Protein AF-0000000079796221 (afdb_homodimer)

Foldseek 3Di:
DPPPPPPPAAEWDWDKADPFQFKIKIKTQAAAWAADPDDDQADTPFWDKDKDDDFAWIKIWIWGDNDPRDIHIYIYIQPGHPATFDPVPKDWGDHHRIIMIMTTGPDGDDCVVVQPPHRRVPPDPPPPD/DPPPPPPPAAEWDWDKADPFQFKIKIKTQAAAWAADPDDDQADTPFWDKDKDDDFAWIKIWIWGDNDPRDIHIYIYIQDGHPATFDPVPKDWGDHHRIIMIMTTGPDGGDCVVVQPPHRRVPPDPPPPD

pLDDT: mean 86.82, std 18.88, range [26.08, 98.69]

InterPro domains:
  IPR007052 CS domain [PS51203] (6-115)
  IPR008978 HSP20-like chaperone [G3DSA:2.60.40.790] (15-125)
  IPR008978 HSP20-like chaperone [SSF49764] (49-115)

Sequence (258 aa):
MAELSADPARTATAVTNEIDDNMVSVKLVVEGIRPVLFGDKTKAKNGIVDLKLGPSGFSMSAKVESGEGKFTNFKYEVKKLPSEIDIQQSSWKVKKDMISLKLRKKVPGSWVPLLSGGLDQASDSDEDSMAELSADPARTATAVTNEIDDNMVSVKLVVEGIRPVLFGDKTKAKNGIVDLKLGPSGFSMSAKVESGEGKFTNFKYEVKKLPSEIDIQQSSWKVKKDMISLKLRKKVPGSWVPLLSGGLDQASDSDEDS

Secondary structure (DSSP, 8-state):
--------PEEPEEEEEE-SSSEEEEEEE-TT--B-SSS-TT-BTTEEEEEEE-SS-EEEEEEEEEETTEEEEEEEEES--SS-B-GGG-EEEEETTEEEEEEEBSS----GGG-TT-TTGGGG-----/--------PEEPEEEEEE-SSSEEEEEEE-TT--B-SSS-TT-BTTEEEEEEE-SS-EEEEEEEEEETTEEEEEEEEES--SS-B-GGG-EEEEETTEEEEEEEBSS----GGG-TT-TTGGGG-----

Structure (mmCIF, N/CA/C/O backbone):
data_AF-0000000079796221-model_v1
#
loop_
_entity.id
_entity.type
_entity.pdbx_description
1 polymer 'CS 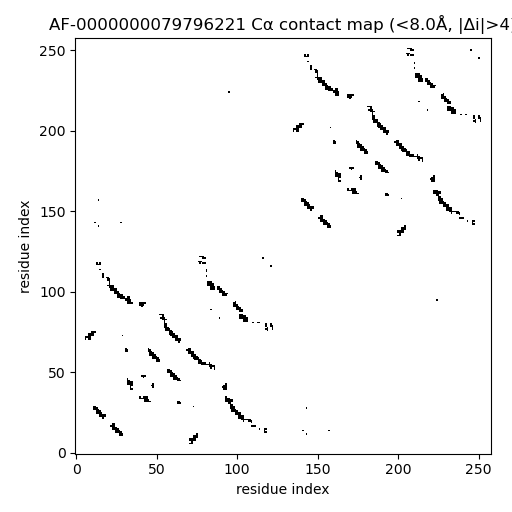domain-containing protein'
#
loop_
_atom_site.group_PDB
_atom_site.id
_atom_site.type_symbol
_atom_site.label_atom_id
_atom_site.label_alt_id
_atom_site.label_comp_id
_atom_site.label_asym_id
_atom_site.label_entity_id
_atom_site.label_seq_id
_atom_site.pdbx_PDB_ins_code
_atom_site.Cartn_x
_atom_site.Cartn_y
_atom_site.Cartn_z
_atom_site.occupancy
_atom_site.B_iso_or_equiv
_atom_site.auth_seq_id
_atom_site.auth_comp_id
_atom_site.auth_asym_id
_atom_site.auth_atom_id
_atom_site.pdbx_PDB_model_num
ATOM 1 N N . MET A 1 1 ? 36.094 1.825 -10.82 1 26.08 1 MET A N 1
ATOM 2 C CA . MET A 1 1 ? 35.094 2.291 -9.875 1 26.08 1 MET A CA 1
ATOM 3 C C . MET A 1 1 ? 33.688 2.066 -10.43 1 26.08 1 MET A C 1
ATOM 5 O O . MET A 1 1 ? 33.312 2.6 -11.484 1 26.08 1 MET A O 1
ATOM 9 N N . ALA A 1 2 ? 33.156 0.843 -10.469 1 35.84 2 ALA A N 1
ATOM 10 C CA . ALA A 1 2 ? 32 0.487 -11.289 1 35.84 2 ALA A CA 1
ATOM 11 C C . ALA A 1 2 ? 30.891 1.506 -11.133 1 35.84 2 ALA A C 1
ATOM 13 O O . ALA A 1 2 ? 30.641 2 -10.023 1 35.84 2 ALA A O 1
ATOM 14 N N . GLU A 1 3 ? 30.641 2.414 -11.938 1 34.75 3 GLU A N 1
ATOM 15 C CA . GLU A 1 3 ? 29.578 3.408 -12.039 1 34.75 3 GLU A CA 1
ATOM 16 C C . GLU A 1 3 ? 28.219 2.807 -11.68 1 34.75 3 GLU A C 1
ATOM 18 O O . GLU A 1 3 ? 27.766 1.855 -12.32 1 34.75 3 GLU A O 1
ATOM 23 N N . LEU A 1 4 ? 27.953 2.375 -10.367 1 43.09 4 LEU A N 1
ATOM 24 C CA . LEU A 1 4 ? 26.688 1.828 -9.891 1 43.09 4 LEU A CA 1
ATOM 25 C C . LEU A 1 4 ? 25.516 2.381 -10.695 1 43.09 4 LEU A C 1
ATOM 27 O O . LEU A 1 4 ? 25.25 3.586 -10.672 1 43.09 4 LEU A O 1
ATOM 31 N N . SER A 1 5 ? 25.281 1.962 -11.883 1 44.09 5 SER A N 1
ATOM 32 C CA . SER A 1 5 ? 24.25 2.281 -12.852 1 44.09 5 SER A CA 1
ATOM 33 C C . SER A 1 5 ? 22.969 2.768 -12.164 1 44.09 5 SER A C 1
ATOM 35 O O . SER A 1 5 ? 22.5 2.139 -11.211 1 44.09 5 SER A O 1
ATOM 37 N N . ALA A 1 6 ? 22.812 3.992 -11.867 1 49.59 6 ALA A N 1
ATOM 38 C CA . ALA A 1 6 ? 21.672 4.73 -11.305 1 49.59 6 ALA A CA 1
ATOM 39 C C . ALA A 1 6 ? 20.359 4.219 -11.867 1 49.59 6 ALA A C 1
ATOM 41 O O . ALA A 1 6 ? 20.062 4.406 -13.055 1 49.59 6 ALA A O 1
ATOM 42 N N . ASP A 1 7 ? 19.969 2.926 -11.773 1 58.78 7 ASP A N 1
ATOM 43 C CA . ASP A 1 7 ? 18.656 2.49 -12.25 1 58.78 7 ASP A CA 1
ATOM 44 C C . ASP A 1 7 ? 17.609 3.564 -12.016 1 58.78 7 ASP A C 1
ATOM 46 O O . ASP A 1 7 ? 17.578 4.195 -10.953 1 58.78 7 ASP A O 1
ATOM 50 N N . PRO A 1 8 ? 17.156 4.145 -13.133 1 69.75 8 PRO A N 1
ATOM 51 C CA . PRO A 1 8 ? 16.141 5.191 -13 1 69.75 8 PRO A CA 1
ATOM 52 C C . PRO A 1 8 ? 15.141 4.895 -11.883 1 69.75 8 PRO A C 1
ATOM 54 O O . PRO A 1 8 ? 14.758 3.742 -11.688 1 69.75 8 PRO A O 1
ATOM 57 N N . ALA A 1 9 ? 14.914 5.848 -11.008 1 80.62 9 ALA A N 1
ATOM 58 C CA . ALA A 1 9 ? 14.016 5.734 -9.867 1 80.62 9 ALA A CA 1
ATOM 59 C C . ALA A 1 9 ? 12.609 5.34 -10.32 1 80.62 9 ALA A C 1
ATOM 61 O O . ALA A 1 9 ? 12.125 5.812 -11.352 1 80.62 9 ALA A O 1
ATOM 62 N N . ARG A 1 10 ? 12.023 4.328 -9.734 1 88.12 10 ARG A N 1
ATOM 63 C CA . ARG A 1 10 ? 10.625 3.945 -9.914 1 88.12 10 ARG A CA 1
ATOM 64 C C . ARG A 1 10 ? 9.695 4.938 -9.227 1 88.12 10 ARG A C 1
ATOM 66 O O . ARG A 1 10 ? 9.938 5.336 -8.078 1 88.12 10 ARG A O 1
ATOM 73 N N . THR A 1 11 ? 8.727 5.383 -10 1 92 11 THR A N 1
ATOM 74 C CA . THR A 1 11 ? 7.734 6.25 -9.367 1 92 11 THR A CA 1
ATOM 75 C C . THR A 1 11 ? 6.801 5.445 -8.469 1 92 11 THR A C 1
ATOM 77 O O . THR A 1 11 ? 6.164 4.488 -8.922 1 92 11 THR A O 1
ATOM 80 N N . ALA A 1 12 ? 6.711 5.77 -7.238 1 93.56 12 ALA A N 1
ATOM 81 C CA . ALA A 1 12 ? 5.836 5.07 -6.301 1 93.56 12 ALA A CA 1
ATOM 82 C C . ALA A 1 12 ? 4.367 5.316 -6.633 1 93.56 12 ALA A C 1
ATOM 84 O O . ALA A 1 12 ? 4.016 6.375 -7.164 1 93.56 12 ALA A O 1
ATOM 85 N N . THR A 1 13 ? 3.566 4.367 -6.367 1 91.94 13 THR A N 1
ATOM 86 C CA . THR A 1 13 ? 2.121 4.543 -6.469 1 91.94 13 THR A CA 1
ATOM 87 C C . THR A 1 13 ? 1.562 5.156 -5.188 1 91.94 13 THR A C 1
ATOM 89 O O . THR A 1 13 ? 1.951 4.766 -4.086 1 91.94 13 THR A O 1
ATOM 92 N N . ALA A 1 14 ? 0.698 6.141 -5.41 1 93.75 14 ALA A N 1
ATOM 93 C CA . ALA A 1 14 ? 0.107 6.828 -4.266 1 93.75 14 ALA A CA 1
ATOM 94 C C . ALA A 1 14 ? -1.393 6.562 -4.18 1 93.75 14 ALA A C 1
ATOM 96 O O . ALA A 1 14 ? -2.082 6.527 -5.203 1 93.75 14 ALA A O 1
ATOM 97 N N . VAL A 1 15 ? -1.859 6.359 -2.988 1 91.94 15 VAL A N 1
ATOM 98 C CA . VAL A 1 15 ? -3.289 6.266 -2.707 1 91.94 15 VAL A CA 1
ATOM 99 C C . VAL A 1 15 ? -3.676 7.305 -1.656 1 91.94 15 VAL A C 1
ATOM 101 O O . VAL A 1 15 ? -3.1 7.34 -0.567 1 91.94 15 VAL A O 1
ATOM 104 N N . THR A 1 16 ? -4.629 8.133 -2 1 92.62 16 THR A N 1
ATOM 105 C CA . THR A 1 16 ? -5.066 9.195 -1.106 1 92.62 16 THR A CA 1
ATOM 106 C C . THR A 1 16 ? -6.465 8.914 -0.569 1 92.62 16 THR A C 1
ATOM 108 O O . THR A 1 16 ? -7.363 8.555 -1.329 1 92.62 16 THR A O 1
ATOM 111 N N . ASN A 1 17 ? -6.602 9.055 0.723 1 89.19 17 ASN A N 1
ATOM 112 C CA . ASN A 1 17 ? -7.891 8.875 1.383 1 89.19 17 ASN A CA 1
ATOM 113 C C . ASN A 1 17 ? -8.188 10.008 2.355 1 89.19 17 ASN A C 1
ATOM 115 O O . ASN A 1 17 ? -7.379 10.305 3.234 1 89.19 17 ASN A O 1
ATOM 119 N N . GLU A 1 18 ? -9.344 10.562 2.139 1 90.81 18 GLU A N 1
ATOM 120 C CA . GLU A 1 18 ? -9.781 11.578 3.09 1 90.81 18 GLU A CA 1
ATOM 121 C C . GLU A 1 18 ? -10.156 10.953 4.43 1 90.81 18 GLU A C 1
ATOM 123 O O . GLU A 1 18 ? -10.938 10 4.477 1 90.81 18 GLU A O 1
ATOM 128 N N . ILE A 1 19 ? -9.617 11.375 5.516 1 89.5 19 ILE A N 1
ATOM 129 C CA . ILE A 1 19 ? -9.984 10.93 6.855 1 89.5 19 ILE A CA 1
ATOM 130 C C . ILE A 1 19 ? -11.18 11.734 7.355 1 89.5 19 ILE A C 1
ATOM 132 O O . ILE A 1 19 ? -12.203 11.164 7.75 1 89.5 19 ILE A O 1
ATOM 136 N N . ASP A 1 20 ? -11.023 12.984 7.344 1 93.06 20 ASP A N 1
ATOM 137 C CA . ASP A 1 20 ? -12.094 13.938 7.645 1 93.06 20 ASP A CA 1
ATOM 138 C C . ASP A 1 20 ? -11.805 15.297 7.012 1 93.06 20 ASP A C 1
ATOM 140 O O . ASP A 1 20 ? -10.953 15.414 6.129 1 93.06 20 ASP A O 1
ATOM 144 N N . ASP A 1 21 ? -12.539 16.281 7.426 1 95.75 21 ASP A N 1
ATOM 145 C CA . ASP A 1 21 ? -12.406 17.594 6.801 1 95.75 21 ASP A CA 1
ATOM 146 C C . ASP A 1 21 ? -11.023 18.203 7.066 1 95.75 21 ASP A C 1
ATOM 148 O O . ASP A 1 21 ? -10.594 19.109 6.355 1 95.75 21 ASP A O 1
ATOM 152 N N . ASN A 1 22 ? -10.312 17.734 8.039 1 97.75 22 ASN A N 1
ATOM 153 C CA . ASN A 1 22 ? -9.055 18.359 8.453 1 97.75 22 ASN A CA 1
ATOM 154 C C . ASN A 1 22 ? -7.855 17.547 7.98 1 97.75 22 ASN A C 1
ATOM 156 O O . ASN A 1 22 ? -6.77 18.094 7.785 1 97.75 22 ASN A O 1
ATOM 160 N N . MET A 1 23 ? -8.141 16.219 7.773 1 97.25 23 MET A N 1
ATOM 161 C CA . MET A 1 23 ? -6.996 15.328 7.598 1 97.25 23 MET A CA 1
ATOM 162 C C . MET A 1 23 ? -7.168 14.469 6.352 1 97.25 23 MET A C 1
ATOM 164 O O . MET A 1 23 ? -8.273 14.023 6.043 1 97.25 23 MET A O 1
ATOM 168 N N . VAL A 1 24 ? -6.086 14.266 5.672 1 95.75 24 VAL A N 1
ATOM 169 C CA . VAL A 1 24 ? -6.031 13.32 4.566 1 95.75 24 VAL A CA 1
ATOM 170 C C . VAL A 1 24 ? -4.852 12.367 4.754 1 95.75 24 VAL A C 1
ATOM 172 O O . VAL A 1 24 ? -3.801 12.773 5.262 1 95.75 24 VAL A O 1
ATOM 175 N N . SER A 1 25 ? -5.031 11.164 4.379 1 95 25 SER A N 1
ATOM 176 C CA . SER A 1 25 ? -3.965 10.172 4.402 1 95 25 SER A CA 1
ATOM 177 C C . SER A 1 25 ? -3.461 9.867 2.996 1 95 25 SER A C 1
ATOM 179 O O . SER A 1 25 ? -4.25 9.781 2.055 1 95 25 SER A O 1
ATOM 181 N N . VAL A 1 26 ? -2.178 9.812 2.844 1 96.44 26 VAL A N 1
ATOM 182 C CA . VAL A 1 26 ? -1.544 9.383 1.601 1 96.44 26 VAL A CA 1
ATOM 183 C C . VAL A 1 26 ? -0.654 8.172 1.862 1 96.44 26 VAL A C 1
ATOM 185 O O . VAL A 1 26 ? 0.214 8.211 2.738 1 96.44 26 VAL A O 1
ATOM 188 N N . LYS A 1 27 ? -0.911 7.125 1.146 1 96 27 LYS A N 1
ATOM 189 C CA . LYS A 1 27 ? -0.088 5.922 1.217 1 96 27 LYS A CA 1
ATOM 190 C C . LYS A 1 27 ? 0.739 5.746 -0.054 1 96 27 LYS A C 1
ATOM 192 O O . LYS A 1 27 ? 0.19 5.695 -1.156 1 96 27 LYS A O 1
ATOM 197 N N . LEU A 1 28 ? 2 5.781 0.128 1 96.81 28 LEU A N 1
ATOM 198 C CA . LEU A 1 28 ? 2.922 5.496 -0.966 1 96.81 28 LEU A CA 1
ATOM 199 C C . LEU A 1 28 ? 3.385 4.043 -0.926 1 96.81 28 LEU A C 1
ATOM 201 O O . LEU A 1 28 ? 3.984 3.605 0.059 1 96.81 28 LEU A O 1
ATOM 205 N N . VAL A 1 29 ? 3.08 3.279 -1.94 1 95.38 29 VAL A N 1
ATOM 206 C CA . VAL A 1 29 ? 3.523 1.889 -1.987 1 95.38 29 VAL A CA 1
ATOM 207 C C . VAL A 1 29 ? 5.008 1.831 -2.35 1 95.38 29 VAL A C 1
ATOM 209 O O . VAL A 1 29 ? 5.398 2.219 -3.453 1 95.38 29 VAL A O 1
ATOM 212 N N . VAL A 1 30 ? 5.824 1.451 -1.454 1 95.88 30 VAL A N 1
ATOM 213 C CA . VAL A 1 30 ? 7.266 1.282 -1.603 1 95.88 30 VAL A CA 1
ATOM 214 C C . VAL A 1 30 ? 7.656 -0.152 -1.251 1 95.88 30 VAL A C 1
ATOM 216 O O . VAL A 1 30 ? 7.98 -0.449 -0.099 1 95.88 30 VAL A O 1
ATOM 219 N N . GLU A 1 31 ? 7.676 -0.911 -2.209 1 92.5 31 GLU A N 1
ATOM 220 C CA . GLU A 1 31 ? 7.809 -2.352 -2.014 1 92.5 31 GLU A CA 1
ATOM 221 C C . GLU A 1 31 ? 9.102 -2.695 -1.288 1 92.5 31 GLU A C 1
ATOM 223 O O . GLU A 1 31 ? 10.172 -2.209 -1.656 1 92.5 31 GLU A O 1
ATOM 228 N N . GLY A 1 32 ? 8.938 -3.545 -0.245 1 92.94 32 GLY A N 1
ATOM 229 C CA . GLY A 1 32 ? 10.102 -4.129 0.413 1 92.94 32 GLY A CA 1
ATOM 230 C C . GLY A 1 32 ? 10.602 -3.305 1.582 1 92.94 32 GLY A C 1
ATOM 231 O O . GLY A 1 32 ? 11.391 -3.787 2.396 1 92.94 32 GLY A O 1
ATOM 232 N N . ILE A 1 33 ? 10.188 -2.035 1.652 1 96.88 33 ILE A N 1
ATOM 233 C CA . ILE A 1 33 ? 10.688 -1.19 2.732 1 96.88 33 ILE A CA 1
ATOM 234 C C . ILE A 1 33 ? 10.195 -1.724 4.074 1 96.88 33 ILE A C 1
ATOM 236 O O . ILE A 1 33 ? 9.078 -2.24 4.172 1 96.88 33 ILE A O 1
ATOM 240 N N . ARG A 1 34 ? 10.977 -1.605 5.07 1 96.12 34 ARG A N 1
ATOM 241 C CA . ARG A 1 34 ? 10.648 -2.113 6.398 1 96.12 34 ARG A CA 1
ATOM 242 C C . ARG A 1 34 ? 10.898 -1.057 7.469 1 96.12 34 ARG A C 1
ATOM 244 O O . ARG A 1 34 ? 11.906 -0.346 7.422 1 96.12 34 ARG A O 1
ATOM 251 N N . PRO A 1 35 ? 9.953 -0.919 8.328 1 97 35 PRO A N 1
ATOM 252 C CA . PRO A 1 35 ? 10.164 0.028 9.43 1 97 35 PRO A CA 1
ATOM 253 C C . PRO A 1 35 ? 11.148 -0.496 10.477 1 97 35 PRO A C 1
ATOM 255 O O . PRO A 1 35 ? 11.344 -1.709 10.586 1 97 35 PRO A O 1
ATOM 258 N N . VAL A 1 36 ? 11.758 0.474 11.164 1 95.88 36 VAL A N 1
ATOM 259 C CA . VAL A 1 36 ? 12.469 0.078 12.375 1 95.88 36 VAL A CA 1
ATOM 260 C C . VAL A 1 36 ? 11.469 -0.306 13.461 1 95.88 36 VAL A C 1
ATOM 262 O O . VAL A 1 36 ? 10.367 0.248 13.531 1 95.88 36 VAL A O 1
ATOM 265 N N . LEU A 1 37 ? 11.75 -1.287 14.312 1 89.5 37 LEU A N 1
ATOM 266 C CA . LEU A 1 37 ? 10.852 -1.775 15.359 1 89.5 37 LEU A CA 1
ATOM 267 C C . LEU A 1 37 ? 10.75 -0.771 16.5 1 89.5 37 LEU A C 1
ATOM 269 O O . LEU A 1 37 ? 9.68 -0.605 17.094 1 89.5 37 LEU A O 1
ATOM 273 N N . PHE A 1 38 ? 11.875 -0.142 16.75 1 91.75 38 PHE A N 1
ATOM 274 C CA . PHE A 1 38 ? 11.945 0.829 17.844 1 91.75 38 PHE A CA 1
ATOM 275 C C . PHE A 1 38 ? 12.656 2.098 17.391 1 91.75 38 PHE A C 1
ATOM 277 O O . PHE A 1 38 ? 13.555 2.043 16.547 1 91.75 38 PHE A O 1
ATOM 284 N N . GLY A 1 39 ? 12.141 3.234 17.953 1 94.25 39 GLY A N 1
ATOM 285 C CA . GLY A 1 39 ? 12.828 4.484 17.672 1 94.25 39 GLY A CA 1
ATOM 286 C C . GLY A 1 39 ? 12.078 5.383 16.719 1 94.25 39 GLY A C 1
ATOM 287 O O . GLY A 1 39 ? 10.852 5.461 16.766 1 94.25 39 GLY A O 1
ATOM 288 N N . ASP A 1 40 ? 12.875 6.07 15.867 1 97.31 40 ASP A N 1
ATOM 289 C CA . ASP A 1 40 ? 12.359 7.066 14.93 1 97.31 40 ASP A CA 1
ATOM 290 C C . ASP A 1 40 ? 11.555 6.402 13.812 1 97.31 40 ASP A C 1
ATOM 292 O O . ASP A 1 40 ? 12.117 5.691 12.977 1 97.31 40 ASP A O 1
ATOM 296 N N . LYS A 1 41 ? 10.289 6.711 13.727 1 97.25 41 LYS A N 1
ATOM 297 C CA . LYS A 1 41 ? 9.344 6.043 12.836 1 97.25 41 LYS A CA 1
ATOM 298 C C . LYS A 1 41 ? 9.586 6.453 11.383 1 97.25 41 LYS A C 1
ATOM 300 O O . LYS A 1 41 ? 9.016 5.863 10.461 1 97.25 41 LYS A O 1
ATOM 305 N N . THR A 1 42 ? 10.398 7.426 11.125 1 98.25 42 THR A N 1
ATOM 306 C CA . THR A 1 42 ? 10.688 7.891 9.773 1 98.25 42 THR A CA 1
ATOM 307 C C . THR A 1 42 ? 11.922 7.188 9.211 1 98.25 42 THR A C 1
ATOM 309 O O . THR A 1 42 ? 12.414 7.551 8.141 1 98.25 42 THR A O 1
ATOM 312 N N . LYS A 1 43 ? 12.43 6.238 10 1 98.06 43 LYS A N 1
ATOM 313 C CA . LYS A 1 43 ? 13.602 5.492 9.562 1 98.06 43 LYS A CA 1
ATOM 314 C C . LYS A 1 43 ? 13.227 4.09 9.094 1 98.06 43 LYS A C 1
ATOM 316 O O . LYS A 1 43 ? 12.273 3.496 9.609 1 98.06 43 LYS A O 1
ATOM 321 N N . ALA A 1 44 ? 13.953 3.547 8.148 1 97.81 44 ALA A N 1
ATOM 322 C CA . ALA A 1 44 ? 13.781 2.188 7.645 1 97.81 44 ALA A CA 1
ATOM 323 C C . ALA A 1 44 ? 14.938 1.293 8.07 1 97.81 44 ALA A C 1
ATOM 325 O O . ALA A 1 44 ? 16.078 1.75 8.172 1 97.81 44 ALA A O 1
ATOM 326 N N . LYS A 1 45 ? 14.719 0.024 8.258 1 96.5 45 LYS A N 1
ATOM 327 C CA . LYS A 1 45 ? 15.727 -0.965 8.625 1 96.5 45 LYS A CA 1
ATOM 328 C C . LYS A 1 45 ? 16.656 -1.276 7.453 1 96.5 45 LYS A C 1
ATOM 330 O O . LYS A 1 45 ? 17.828 -1.584 7.652 1 96.5 45 LYS A O 1
ATOM 335 N N . ASN A 1 46 ? 16.078 -1.168 6.27 1 97.25 46 ASN A N 1
ATOM 336 C CA . ASN A 1 46 ? 16.812 -1.644 5.098 1 97.25 46 ASN A CA 1
ATOM 337 C C . ASN A 1 46 ? 16.891 -0.568 4.02 1 97.25 46 ASN A C 1
ATOM 339 O O . ASN A 1 46 ? 16.766 -0.866 2.828 1 97.25 46 ASN A O 1
ATOM 343 N N . GLY A 1 47 ? 17.047 0.696 4.43 1 96.75 47 GLY A N 1
ATOM 344 C CA . GLY A 1 47 ? 17.141 1.75 3.432 1 96.75 47 GLY A CA 1
ATOM 345 C C . GLY A 1 47 ? 17.078 3.145 4.027 1 96.75 47 GLY A C 1
ATOM 346 O O . GLY A 1 47 ? 17.219 3.311 5.242 1 96.75 47 GLY A O 1
ATOM 347 N N . ILE A 1 48 ? 16.953 4.113 3.109 1 97.62 48 ILE A N 1
ATOM 348 C CA . ILE A 1 48 ? 16.906 5.523 3.479 1 97.62 48 ILE A CA 1
ATOM 349 C C . ILE A 1 48 ? 15.703 6.191 2.812 1 97.62 48 ILE A C 1
ATOM 351 O O . ILE A 1 48 ? 15.445 5.973 1.628 1 97.62 48 ILE A O 1
ATOM 355 N N . VAL A 1 49 ? 14.969 6.895 3.609 1 98.44 49 VAL A N 1
ATOM 356 C CA . VAL A 1 49 ? 13.852 7.668 3.088 1 98.44 49 VAL A CA 1
ATOM 357 C C . VAL A 1 49 ? 14.102 9.156 3.312 1 98.44 49 VAL A C 1
ATOM 359 O O . VAL A 1 49 ? 14.484 9.57 4.41 1 98.44 49 VAL A O 1
ATOM 362 N N . ASP A 1 50 ? 13.969 9.891 2.252 1 98.44 50 ASP A N 1
ATOM 363 C CA . ASP A 1 50 ? 13.953 11.352 2.309 1 98.44 50 ASP A CA 1
ATOM 364 C C . ASP A 1 50 ? 12.594 11.906 1.885 1 98.44 50 ASP A C 1
ATOM 366 O O . ASP A 1 50 ? 12.219 11.805 0.717 1 98.44 50 ASP A O 1
ATOM 370 N N . LEU A 1 51 ? 11.844 12.336 2.811 1 98.56 51 LEU A N 1
ATOM 371 C CA . LEU A 1 51 ? 10.531 12.906 2.535 1 98.56 51 LEU A CA 1
ATOM 372 C C . LEU A 1 51 ? 10.438 14.336 3.047 1 98.56 51 LEU A C 1
ATOM 374 O O . LEU A 1 51 ? 10.688 14.602 4.227 1 98.56 51 LEU A O 1
ATOM 378 N N . LYS A 1 52 ? 10.062 15.266 2.166 1 98.19 52 LYS A N 1
ATOM 379 C CA . LYS A 1 52 ? 9.977 16.688 2.48 1 98.19 52 LYS A CA 1
ATOM 380 C C . LYS A 1 52 ? 8.555 17.219 2.281 1 98.19 52 LYS A C 1
ATOM 382 O O . LYS A 1 52 ? 7.984 17.078 1.197 1 98.19 52 LYS A O 1
ATOM 387 N N . LEU A 1 53 ? 8.023 17.766 3.32 1 98.06 53 LEU A N 1
ATOM 388 C CA . LEU A 1 53 ? 6.707 18.391 3.246 1 98.06 53 LEU A CA 1
ATOM 389 C C . LEU A 1 53 ? 6.824 19.891 2.994 1 98.06 53 LEU A C 1
ATOM 391 O O . LEU A 1 53 ? 7.633 20.562 3.631 1 98.06 53 LEU A O 1
ATOM 395 N N . GLY A 1 54 ? 6.098 20.312 2.029 1 97.44 54 GLY A N 1
ATOM 396 C CA . GLY A 1 54 ? 5.879 21.734 1.806 1 97.44 54 GLY A CA 1
ATOM 397 C C . GLY A 1 54 ? 4.445 22.156 2.049 1 97.44 54 GLY A C 1
ATOM 398 O O . GLY A 1 54 ? 3.574 21.328 2.291 1 97.44 54 GLY A O 1
ATOM 399 N N . PRO A 1 55 ? 4.18 23.438 1.979 1 96.38 55 PRO A N 1
ATOM 400 C CA . PRO A 1 55 ? 2.83 23.938 2.26 1 96.38 55 PRO A CA 1
ATOM 401 C C . PRO A 1 55 ? 1.799 23.438 1.247 1 96.38 55 PRO A C 1
ATOM 403 O O . PRO A 1 55 ? 0.618 23.297 1.578 1 96.38 55 PRO A O 1
ATOM 406 N N . SER A 1 56 ? 2.168 23.172 -0.005 1 95.62 56 SER A N 1
ATOM 407 C CA . SER A 1 56 ? 1.191 22.797 -1.021 1 95.62 56 SER A CA 1
ATOM 408 C C . SER A 1 56 ? 1.633 21.547 -1.773 1 95.62 56 SER A C 1
ATOM 410 O O . SER A 1 56 ? 1.16 21.281 -2.881 1 95.62 56 SER A O 1
ATOM 412 N N . GLY A 1 57 ? 2.551 20.891 -1.22 1 95.88 57 GLY A N 1
ATOM 413 C CA . GLY A 1 57 ? 3.064 19.688 -1.869 1 95.88 57 GLY A CA 1
ATOM 414 C C . GLY A 1 57 ? 4.074 18.938 -1.024 1 95.88 57 GLY A C 1
ATOM 415 O O . GLY A 1 57 ? 4.352 19.328 0.113 1 95.88 57 GLY A O 1
ATOM 416 N N . PHE A 1 58 ? 4.594 17.828 -1.617 1 97.62 58 PHE A N 1
ATOM 417 C CA . PHE A 1 58 ? 5.664 17.094 -0.96 1 97.62 58 PHE A CA 1
ATOM 418 C C . PHE A 1 58 ? 6.438 16.25 -1.968 1 97.62 58 PHE A C 1
ATOM 420 O O . PHE A 1 58 ? 5.984 16.062 -3.098 1 97.62 58 PHE A O 1
ATOM 427 N N . SER A 1 59 ? 7.547 15.867 -1.515 1 97.88 59 SER A N 1
ATOM 428 C CA . SER A 1 59 ? 8.383 14.969 -2.312 1 97.88 59 SER A CA 1
ATOM 429 C C . SER A 1 59 ? 8.953 13.844 -1.46 1 97.88 59 SER A C 1
ATOM 431 O O . SER A 1 59 ? 9.18 14.016 -0.26 1 97.88 59 SER A O 1
ATOM 433 N N . MET A 1 60 ? 9.094 12.672 -2.125 1 98.19 60 MET A N 1
ATOM 434 C CA . MET A 1 60 ? 9.633 11.5 -1.445 1 98.19 60 MET A CA 1
ATOM 435 C C . MET A 1 60 ? 10.656 10.789 -2.32 1 98.19 60 MET A C 1
ATOM 437 O O . MET A 1 60 ? 10.445 10.617 -3.521 1 98.19 60 MET A O 1
ATOM 441 N N . SER A 1 61 ? 11.734 10.516 -1.769 1 98.06 61 SER A N 1
ATOM 442 C CA . SER A 1 61 ? 12.734 9.625 -2.346 1 98.06 61 SER A CA 1
ATOM 443 C C . SER A 1 61 ? 13.133 8.523 -1.362 1 98.06 61 SER A C 1
ATOM 445 O O . SER A 1 61 ? 13.312 8.789 -0.171 1 98.06 61 SER A O 1
ATOM 447 N N . ALA A 1 62 ? 13.211 7.32 -1.862 1 98 62 ALA A N 1
ATOM 448 C CA . ALA A 1 62 ? 13.602 6.191 -1.02 1 98 62 ALA A CA 1
ATOM 449 C C . ALA A 1 62 ? 14.547 5.254 -1.76 1 98 62 ALA A C 1
ATOM 451 O O . ALA A 1 62 ? 14.344 4.957 -2.939 1 98 62 ALA A O 1
ATOM 452 N N . LYS A 1 63 ? 15.578 4.895 -1.135 1 97.25 63 LYS A N 1
ATOM 453 C CA . LYS A 1 63 ? 16.453 3.816 -1.577 1 97.25 63 LYS A CA 1
ATOM 454 C C . LYS A 1 63 ? 16.297 2.58 -0.698 1 97.25 63 LYS A C 1
ATOM 456 O O . LYS A 1 63 ? 16.609 2.613 0.493 1 97.25 63 LYS A O 1
ATOM 461 N N . VAL A 1 64 ? 15.82 1.472 -1.295 1 96.62 64 VAL A N 1
A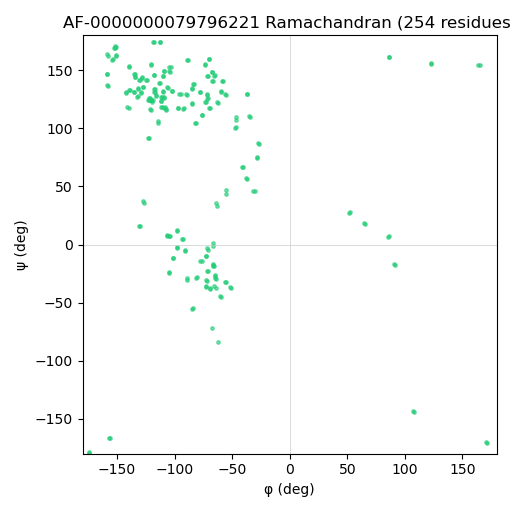TOM 462 C CA . VAL A 1 64 ? 15.461 0.294 -0.512 1 96.62 64 VAL A CA 1
ATOM 463 C C . VAL A 1 64 ? 16.344 -0.886 -0.917 1 96.62 64 VAL A C 1
ATOM 465 O O . VAL A 1 64 ? 16.469 -1.19 -2.105 1 96.62 64 VAL A O 1
ATOM 468 N N . GLU A 1 65 ? 16.875 -1.517 0.008 1 94.75 65 GLU A N 1
ATOM 469 C CA . GLU A 1 65 ? 17.656 -2.727 -0.254 1 94.75 65 GLU A CA 1
ATOM 470 C C . GLU A 1 65 ? 16.75 -3.953 -0.329 1 94.75 65 GLU A C 1
ATOM 472 O O . GLU A 1 65 ? 16.016 -4.254 0.62 1 94.75 65 GLU A O 1
ATOM 477 N N . SER A 1 66 ? 16.734 -4.664 -1.423 1 83.94 66 SER A N 1
ATOM 478 C CA . SER A 1 66 ? 15.875 -5.816 -1.66 1 83.94 66 SER A CA 1
ATOM 479 C C . SER A 1 66 ? 16.609 -7.125 -1.395 1 83.94 66 SER A C 1
ATOM 481 O O . SER A 1 66 ? 16.047 -8.211 -1.539 1 83.94 66 SER A O 1
ATOM 483 N N . GLY A 1 67 ? 17.781 -7.219 -1.069 1 84.06 67 GLY A N 1
ATOM 484 C CA . GLY A 1 67 ? 18.609 -8.391 -0.827 1 84.06 67 GLY A CA 1
ATOM 485 C C . GLY A 1 67 ? 19.844 -8.438 -1.705 1 84.06 67 GLY A C 1
ATOM 486 O O . GLY A 1 67 ? 19.859 -7.879 -2.803 1 84.06 67 GLY A O 1
ATOM 487 N N . GLU A 1 68 ? 20.859 -9.148 -1.229 1 86.25 68 GLU A N 1
ATOM 488 C CA . GLU A 1 68 ? 22.094 -9.43 -1.95 1 86.25 68 GLU A CA 1
ATOM 489 C C . GLU A 1 68 ? 22.719 -8.148 -2.492 1 86.25 68 GLU A C 1
ATOM 491 O O . GLU A 1 68 ? 23.172 -8.109 -3.633 1 86.25 68 GLU A O 1
ATOM 496 N N . GLY A 1 69 ? 22.516 -7.09 -1.897 1 87.25 69 GLY A N 1
ATOM 49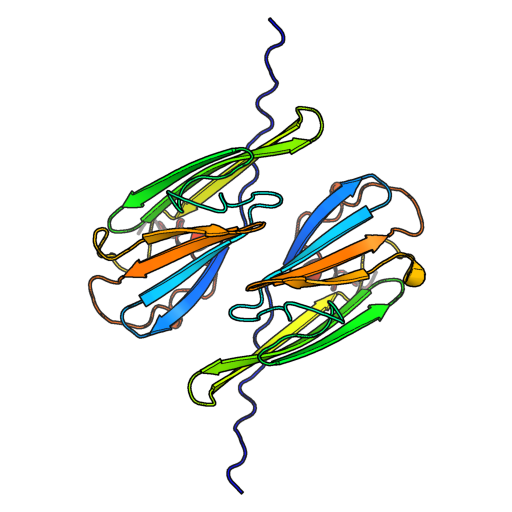7 C CA . GLY A 1 69 ? 23.141 -5.832 -2.271 1 87.25 69 GLY A CA 1
ATOM 498 C C . GLY A 1 69 ? 22.391 -5.098 -3.369 1 87.25 69 GLY A C 1
ATOM 499 O O . GLY A 1 69 ? 22.922 -4.16 -3.969 1 87.25 69 GLY A O 1
ATOM 500 N N . LYS A 1 70 ? 21.234 -5.641 -3.721 1 88.75 70 LYS A N 1
ATOM 501 C CA . LYS A 1 70 ? 20.422 -4.969 -4.73 1 88.75 70 LYS A CA 1
ATOM 502 C C . LYS A 1 70 ? 19.578 -3.863 -4.105 1 88.75 70 LYS A C 1
ATOM 504 O O . LYS A 1 70 ? 19.047 -4.027 -3.006 1 88.75 70 LYS A O 1
ATOM 509 N N . PHE A 1 71 ? 19.531 -2.715 -4.863 1 92.88 71 PHE A N 1
ATOM 510 C CA . PHE A 1 71 ? 18.797 -1.562 -4.367 1 92.88 71 PHE A CA 1
ATOM 511 C C . PHE A 1 71 ? 17.75 -1.117 -5.383 1 92.88 71 PHE A C 1
ATOM 513 O O . PHE A 1 71 ? 17.969 -1.204 -6.59 1 92.88 71 PHE A O 1
ATOM 520 N N . THR A 1 72 ? 16.656 -0.74 -4.902 1 91.75 72 THR A N 1
ATOM 521 C CA . THR A 1 72 ? 15.625 -0.098 -5.715 1 91.75 72 THR A CA 1
ATOM 522 C C . THR A 1 72 ? 15.367 1.327 -5.23 1 91.75 72 THR A C 1
ATOM 524 O O . THR A 1 72 ? 15.219 1.564 -4.031 1 91.75 72 THR A O 1
ATOM 527 N N . ASN A 1 73 ? 15.312 2.227 -6.18 1 95.56 73 ASN A N 1
ATOM 528 C CA . ASN A 1 73 ? 15.016 3.621 -5.875 1 95.56 73 ASN A CA 1
ATOM 529 C C . ASN A 1 73 ? 13.57 3.973 -6.215 1 95.56 73 ASN A C 1
ATOM 531 O O . ASN A 1 73 ? 13.086 3.643 -7.301 1 95.56 73 ASN A O 1
ATOM 535 N N . PHE A 1 74 ? 12.898 4.621 -5.27 1 96.12 74 PHE A N 1
ATOM 536 C CA . PHE A 1 74 ? 11.539 5.105 -5.473 1 96.12 74 PHE A CA 1
ATOM 537 C C . PHE A 1 74 ? 11.484 6.621 -5.352 1 96.12 74 PHE A C 1
ATOM 539 O O . PHE A 1 74 ? 12.188 7.215 -4.535 1 96.12 74 PHE A O 1
ATOM 546 N N . LYS A 1 75 ? 10.617 7.156 -6.145 1 96.62 75 LYS A N 1
ATOM 547 C CA . LYS A 1 75 ? 10.359 8.594 -6.043 1 96.62 75 LYS A CA 1
ATOM 548 C C . LYS A 1 75 ? 8.867 8.891 -6.191 1 96.62 75 LYS A C 1
ATOM 550 O O . LYS A 1 75 ? 8.141 8.125 -6.824 1 96.62 75 LYS A O 1
ATOM 555 N N . TYR A 1 76 ? 8.469 9.945 -5.617 1 96.38 76 TYR A N 1
ATOM 556 C CA . TYR A 1 76 ? 7.125 10.5 -5.766 1 96.38 76 TYR A CA 1
ATOM 557 C C . TYR A 1 76 ? 7.105 11.984 -5.418 1 96.38 76 TYR A C 1
ATOM 559 O O . TYR A 1 76 ? 7.75 12.406 -4.453 1 96.38 76 TYR A O 1
ATOM 567 N N . GLU A 1 77 ? 6.387 12.703 -6.285 1 95.88 77 GLU A N 1
ATOM 568 C CA . GLU A 1 77 ? 6.301 14.133 -6.023 1 95.88 77 GLU A CA 1
ATOM 569 C C . GLU A 1 77 ? 4.914 14.68 -6.355 1 95.88 77 GLU A C 1
ATOM 571 O O . GLU A 1 77 ? 4.34 14.336 -7.391 1 95.88 77 GLU A O 1
ATOM 576 N N . VAL A 1 78 ? 4.352 15.406 -5.461 1 94.19 78 VAL A N 1
ATOM 577 C CA . VAL A 1 78 ? 3.148 16.203 -5.66 1 94.19 78 VAL A CA 1
ATOM 578 C C . VAL A 1 78 ? 3.506 17.688 -5.625 1 94.19 78 VAL A C 1
ATOM 580 O O . VAL A 1 78 ? 3.945 18.203 -4.594 1 94.19 78 VAL A O 1
ATOM 583 N N . LYS A 1 79 ? 3.258 18.266 -6.691 1 90.31 79 LYS A N 1
ATOM 584 C CA . LYS A 1 79 ? 3.658 19.672 -6.773 1 90.31 79 LYS A CA 1
ATOM 585 C C . LYS A 1 79 ? 2.549 20.578 -6.273 1 90.31 79 LYS A C 1
ATOM 587 O O . LYS A 1 79 ? 2.814 21.703 -5.844 1 90.31 79 LYS A O 1
ATOM 592 N N . LYS A 1 80 ? 1.287 20.109 -6.43 1 91.88 80 LYS A N 1
ATOM 593 C CA . LYS A 1 80 ? 0.167 20.953 -6.012 1 91.88 80 LYS A CA 1
ATOM 594 C C . LYS A 1 80 ? -0.932 20.109 -5.363 1 91.88 80 LYS A C 1
ATOM 596 O O . LYS A 1 80 ? -1.547 19.266 -6.02 1 91.88 80 LYS A O 1
ATOM 601 N N . LEU A 1 81 ? -1.166 20.406 -4.176 1 94.75 81 LEU A N 1
ATOM 602 C CA . LEU A 1 81 ? -2.289 19.812 -3.453 1 94.75 81 LEU A CA 1
ATOM 603 C C . LEU A 1 81 ? -3.553 20.641 -3.639 1 94.75 81 LEU A C 1
ATOM 605 O O . LEU A 1 81 ? -3.477 21.828 -3.986 1 94.75 81 LEU A O 1
ATOM 609 N N . PRO A 1 82 ? -4.684 20.078 -3.447 1 93 82 PRO A N 1
ATOM 610 C CA . PRO A 1 82 ? -5.922 20.859 -3.588 1 93 82 PRO A CA 1
ATOM 611 C C . PRO A 1 82 ? -5.941 22.094 -2.699 1 93 82 PRO A C 1
ATOM 613 O O . PRO A 1 82 ? -6.543 23.109 -3.062 1 93 82 PRO A O 1
ATOM 616 N N . SER A 1 83 ? -5.312 21.984 -1.549 1 95.5 83 SER A N 1
ATOM 617 C CA . SER A 1 83 ? -5.121 23.109 -0.649 1 95.5 83 SER A CA 1
ATOM 618 C C . SER A 1 83 ? -3.857 22.953 0.188 1 95.5 83 SER A C 1
ATOM 620 O O . SER A 1 83 ? -3.248 21.875 0.196 1 95.5 83 SER A O 1
ATOM 622 N N . GLU A 1 84 ? -3.529 24 0.854 1 97.56 84 GLU A N 1
ATOM 623 C CA . GLU A 1 84 ? -2.316 23.969 1.667 1 97.56 84 GLU A CA 1
ATOM 624 C C . GLU A 1 84 ? -2.49 23.062 2.879 1 97.56 84 GLU A C 1
ATOM 626 O O . GLU A 1 84 ? -3.615 22.797 3.311 1 97.56 84 GLU A O 1
ATOM 631 N N . ILE A 1 85 ? -1.336 22.656 3.396 1 98.12 85 ILE A N 1
ATOM 632 C CA . ILE A 1 85 ? -1.366 21.812 4.59 1 98.12 85 ILE A CA 1
ATOM 633 C C . ILE A 1 85 ? -0.601 22.5 5.719 1 98.12 85 ILE A C 1
ATOM 635 O O . ILE A 1 85 ? 0.22 23.391 5.473 1 98.12 85 ILE A O 1
ATOM 639 N N . ASP A 1 86 ? -0.895 22.219 6.969 1 98.44 86 ASP A N 1
ATOM 640 C CA . ASP A 1 86 ? -0.11 22.578 8.148 1 98.44 86 ASP A CA 1
ATOM 641 C C . ASP A 1 86 ? 1.04 21.609 8.367 1 98.44 86 ASP A C 1
ATOM 643 O O . ASP A 1 86 ? 0.835 20.5 8.883 1 98.44 86 ASP A O 1
ATOM 647 N N . ILE A 1 87 ? 2.199 21.969 8.07 1 98.31 87 ILE A N 1
ATOM 648 C CA . ILE A 1 87 ? 3.363 21.078 8.055 1 98.31 87 ILE A CA 1
ATOM 649 C C . ILE A 1 87 ? 3.654 20.594 9.469 1 98.31 87 ILE A C 1
ATOM 651 O O . ILE A 1 87 ? 4.008 19.422 9.664 1 9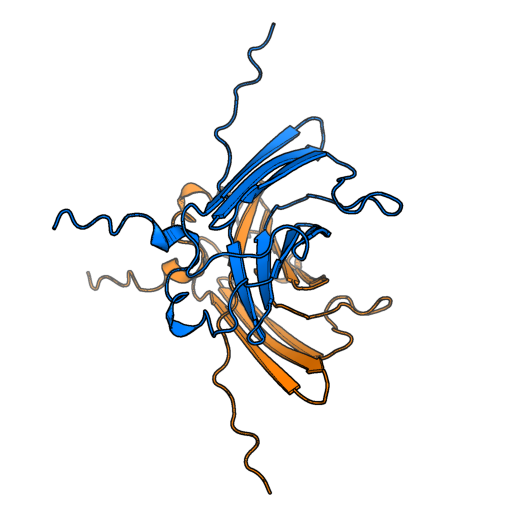8.31 87 ILE A O 1
ATOM 655 N N . GLN A 1 88 ? 3.461 21.406 10.453 1 98 88 GLN A N 1
ATOM 656 C CA . GLN A 1 88 ? 3.777 21.062 11.836 1 98 88 GLN A CA 1
ATOM 657 C C . GLN A 1 88 ? 2.795 20.031 12.391 1 98 88 GLN A C 1
ATOM 659 O O . GLN A 1 88 ? 3.119 19.297 13.328 1 98 88 GLN A O 1
ATOM 664 N N . GLN A 1 89 ? 1.664 20 11.789 1 98.38 89 GLN A N 1
ATOM 665 C CA . GLN A 1 89 ? 0.646 19.062 12.258 1 98.38 89 GLN A CA 1
ATOM 666 C C . GLN A 1 89 ? 0.498 17.891 11.297 1 98.38 89 GLN A C 1
ATOM 668 O O . GLN A 1 89 ? -0.472 17.125 11.383 1 98.38 89 GLN A O 1
ATOM 673 N N . SER A 1 90 ? 1.346 17.812 10.359 1 98.69 90 SER A N 1
ATOM 674 C CA . SER A 1 90 ? 1.421 16.672 9.43 1 98.69 90 SER A CA 1
ATOM 675 C C . SER A 1 90 ? 2.6 15.773 9.758 1 98.69 90 SER A C 1
ATOM 677 O O . SER A 1 90 ? 3.574 16.203 10.383 1 98.69 90 SER A O 1
ATOM 679 N N . SER A 1 91 ? 2.477 14.578 9.438 1 98.44 91 SER A N 1
ATOM 680 C CA . SER A 1 91 ? 3.527 13.609 9.742 1 98.44 91 SER A CA 1
ATOM 681 C C . SER A 1 91 ? 3.541 12.469 8.742 1 98.44 91 SER A C 1
ATOM 683 O O . SER A 1 91 ? 2.646 12.359 7.898 1 98.44 91 SER A O 1
ATOM 685 N N . TRP A 1 92 ? 4.559 11.719 8.812 1 98.5 92 TRP A N 1
ATOM 686 C CA . TRP A 1 92 ? 4.656 10.5 8.016 1 98.5 92 TRP A CA 1
ATOM 687 C C . TRP A 1 92 ? 5.516 9.453 8.727 1 98.5 92 TRP A C 1
ATOM 689 O O . TRP A 1 92 ? 6.262 9.781 9.648 1 98.5 92 TRP A O 1
ATOM 699 N N . LYS A 1 93 ? 5.41 8.242 8.328 1 98.19 93 LYS A N 1
ATOM 700 C CA . LYS A 1 93 ? 6.164 7.141 8.922 1 98.19 93 LYS A CA 1
ATOM 701 C C . LYS A 1 93 ? 6.363 6.008 7.922 1 98.19 93 LYS A C 1
ATOM 703 O O . LYS A 1 93 ? 5.625 5.906 6.938 1 98.19 93 LYS A O 1
ATOM 708 N N . VAL A 1 94 ? 7.352 5.219 8.219 1 98.25 94 VAL A N 1
ATOM 709 C CA . VAL A 1 94 ? 7.629 4.035 7.41 1 98.25 94 VAL A CA 1
ATOM 710 C C . VAL A 1 94 ? 6.848 2.844 7.961 1 98.25 94 VAL A C 1
ATOM 712 O O . VAL A 1 94 ? 6.801 2.633 9.172 1 98.25 94 VAL A O 1
ATOM 715 N N . LYS A 1 95 ? 6.164 2.189 7.133 1 96.12 95 LYS A N 1
ATOM 716 C CA . LYS A 1 95 ? 5.535 0.9 7.406 1 96.12 95 LYS A CA 1
ATOM 717 C C . LYS A 1 95 ? 6.086 -0.187 6.488 1 96.12 95 LYS A C 1
ATOM 719 O O . LYS A 1 95 ? 6.945 0.082 5.645 1 96.12 95 LYS A O 1
ATOM 724 N N . LYS A 1 96 ? 5.617 -1.445 6.793 1 94.19 96 LYS A N 1
ATOM 725 C CA . LYS A 1 96 ? 6.004 -2.521 5.887 1 94.19 96 LYS A CA 1
ATOM 726 C C . LYS A 1 96 ? 5.461 -2.281 4.48 1 94.19 96 LYS A C 1
ATOM 728 O O . LYS A 1 96 ? 4.246 -2.168 4.293 1 94.19 96 LYS A O 1
ATOM 733 N N . ASP A 1 97 ? 6.305 -2.211 3.477 1 95.5 97 ASP A N 1
ATOM 734 C CA . ASP A 1 97 ? 6.008 -2.076 2.053 1 95.5 97 ASP A CA 1
ATOM 735 C C . ASP A 1 97 ? 5.344 -0.734 1.756 1 95.5 97 ASP A C 1
ATOM 737 O O . ASP A 1 97 ? 4.664 -0.585 0.738 1 95.5 97 ASP A O 1
ATOM 741 N N . MET A 1 98 ? 5.449 0.263 2.672 1 96.62 98 MET A N 1
ATOM 742 C CA . MET A 1 98 ? 4.637 1.469 2.537 1 96.62 98 MET A CA 1
ATOM 743 C C . MET A 1 98 ? 5.254 2.631 3.307 1 96.62 98 MET A C 1
ATOM 745 O O . MET A 1 98 ? 5.938 2.424 4.312 1 96.62 98 MET A O 1
ATOM 749 N N . ILE A 1 99 ? 5.074 3.793 2.766 1 98.12 99 ILE A N 1
ATOM 750 C CA . ILE A 1 99 ? 5.234 5.035 3.518 1 98.12 99 ILE A CA 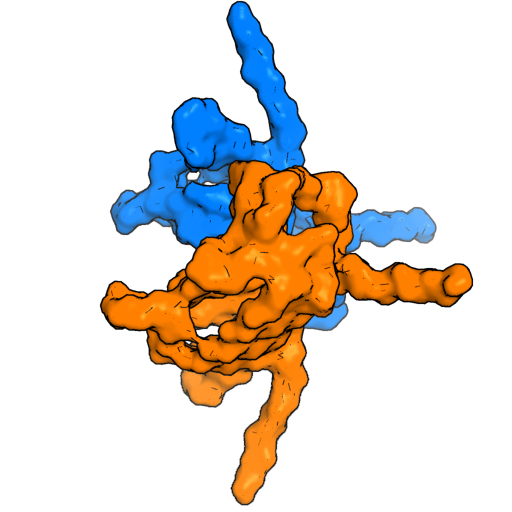1
ATOM 751 C C . ILE A 1 99 ? 3.879 5.711 3.691 1 98.12 99 ILE A C 1
ATOM 753 O O . ILE A 1 99 ? 3.168 5.953 2.715 1 98.12 99 ILE A O 1
ATOM 757 N N . SER A 1 100 ? 3.521 5.957 4.902 1 98 100 SER A N 1
ATOM 758 C CA . SER A 1 100 ? 2.211 6.516 5.215 1 98 100 SER A CA 1
ATOM 759 C C . SER A 1 100 ? 2.32 7.961 5.684 1 98 100 SER A C 1
ATOM 761 O O . SER A 1 100 ? 3.082 8.266 6.605 1 98 100 SER A O 1
ATOM 763 N N . LEU A 1 101 ? 1.605 8.828 5.07 1 98.31 101 LEU A N 1
ATOM 764 C CA . LEU A 1 101 ? 1.536 10.234 5.461 1 98.31 101 LEU A CA 1
ATOM 765 C C . LEU A 1 101 ? 0.172 10.562 6.055 1 98.31 101 LEU A C 1
ATOM 767 O O . LEU A 1 101 ? -0.851 10.039 5.605 1 98.31 101 LEU A O 1
ATOM 771 N N . LYS A 1 102 ? 0.185 11.383 6.969 1 97.94 102 LYS A N 1
ATOM 772 C CA . LYS A 1 102 ? -0.996 12.078 7.469 1 97.94 102 LYS A CA 1
ATOM 773 C C . LYS A 1 102 ? -0.837 13.594 7.336 1 97.94 102 LYS A C 1
ATOM 775 O O . LYS A 1 102 ? -0.006 14.195 8.016 1 97.94 102 LYS A O 1
ATOM 780 N N . LEU A 1 103 ? -1.653 14.219 6.535 1 98.06 103 LEU A N 1
ATOM 781 C CA . LEU A 1 103 ? -1.521 15.633 6.219 1 98.06 103 LEU A CA 1
ATOM 782 C C . LEU A 1 103 ? -2.664 16.438 6.832 1 98.06 103 LEU A C 1
ATOM 784 O O . LEU A 1 103 ? -3.836 16.125 6.609 1 98.06 103 LEU A O 1
ATOM 788 N N . ARG A 1 104 ? -2.355 17.406 7.535 1 98.69 104 ARG A N 1
ATOM 789 C CA . ARG A 1 104 ? -3.342 18.312 8.109 1 98.69 104 ARG A CA 1
ATOM 790 C C . ARG A 1 104 ? -3.594 19.5 7.18 1 98.69 104 ARG A C 1
ATOM 792 O O . ARG A 1 104 ? -2.686 20.297 6.906 1 98.69 104 ARG A O 1
ATOM 799 N N . LYS A 1 105 ? -4.832 19.516 6.77 1 97.94 105 LYS A N 1
ATOM 800 C CA . LYS A 1 105 ? -5.207 20.656 5.941 1 97.94 105 LYS A CA 1
ATOM 801 C C . LYS A 1 105 ? -5.184 21.953 6.746 1 97.94 105 LYS A C 1
ATOM 803 O O . LYS A 1 105 ? -5.637 21.984 7.895 1 97.94 105 LYS A O 1
ATOM 808 N N . LYS A 1 106 ? -4.711 23.062 6.16 1 97.88 106 LYS A N 1
ATOM 809 C CA . LYS A 1 106 ? -4.746 24.359 6.828 1 97.88 106 LYS A CA 1
ATOM 810 C C . LYS A 1 106 ? -6.176 24.875 6.965 1 97.88 106 LYS A C 1
ATOM 812 O O . LYS A 1 106 ? -6.523 25.5 7.961 1 97.88 106 LYS A O 1
ATOM 817 N N . VAL A 1 107 ? -6.926 24.594 5.906 1 96.56 107 VAL A N 1
ATOM 818 C CA . VAL A 1 107 ? -8.328 24.984 5.891 1 96.56 107 VAL A CA 1
ATOM 819 C C . VAL A 1 107 ? -9.211 23.75 5.734 1 96.56 107 VAL A C 1
ATOM 821 O O . VAL A 1 107 ? -9.062 22.984 4.77 1 96.56 107 VAL A O 1
ATOM 824 N N . PRO A 1 108 ? -10.086 23.656 6.695 1 96.88 108 PRO A N 1
ATOM 825 C CA . PRO A 1 108 ? -10.961 22.484 6.598 1 96.88 108 PRO A CA 1
ATOM 826 C C . PRO A 1 108 ? -11.75 22.453 5.293 1 96.88 108 PRO A C 1
ATOM 828 O O . PRO A 1 108 ? -12.156 23.5 4.785 1 96.88 108 PRO A O 1
ATOM 831 N N . GLY A 1 109 ? -11.922 21.219 4.672 1 95.38 109 GLY A N 1
ATOM 832 C CA . GLY A 1 109 ? -12.68 20.984 3.449 1 95.38 109 GLY A CA 1
ATOM 833 C C . GLY A 1 109 ? -12.383 19.656 2.809 1 95.38 109 GLY A C 1
ATOM 834 O O . GLY A 1 109 ? -11.258 19.156 2.889 1 95.38 109 GLY A O 1
ATOM 835 N N . SER A 1 110 ? -13.367 19.203 2.07 1 94.12 110 SER A N 1
ATOM 836 C CA . SER A 1 110 ? -13.203 17.906 1.433 1 94.12 110 SER A CA 1
ATOM 837 C C . SER A 1 110 ? -12.32 18 0.193 1 94.12 110 SER A C 1
ATOM 839 O O . SER A 1 110 ? -12.461 18.922 -0.603 1 94.12 110 SER A O 1
ATOM 841 N N . TRP A 1 111 ? -11.336 17.094 0.104 1 93.56 111 TRP A N 1
ATOM 842 C CA . TRP A 1 111 ? -10.508 17 -1.094 1 93.56 111 TRP A CA 1
ATOM 843 C C . TRP A 1 111 ? -11.102 16 -2.088 1 93.56 111 TRP A C 1
ATOM 845 O O . TRP A 1 111 ? -10.664 15.922 -3.234 1 93.56 111 TRP A O 1
ATOM 855 N N . VAL A 1 112 ? -12.164 15.281 -1.772 1 86.5 112 VAL A N 1
ATOM 856 C CA . VAL A 1 112 ? -12.695 14.164 -2.551 1 86.5 112 VAL A CA 1
ATOM 857 C C . VAL A 1 112 ? -13.086 14.648 -3.945 1 86.5 112 VAL A C 1
ATOM 859 O O . VAL A 1 112 ? -12.688 14.055 -4.949 1 86.5 112 VAL A O 1
ATOM 862 N N . PRO A 1 113 ? -13.711 15.703 -4.074 1 84.75 113 PRO A N 1
ATOM 863 C CA . PRO A 1 113 ? -14.086 16.156 -5.414 1 84.75 113 PRO A CA 1
ATOM 864 C C . PRO A 1 113 ? -12.883 16.531 -6.273 1 84.75 113 PRO A C 1
ATOM 866 O O . PRO A 1 113 ? -12.984 16.578 -7.5 1 84.75 113 PRO A O 1
ATOM 869 N N . LEU A 1 114 ? -11.766 16.75 -5.66 1 78.75 114 LEU A N 1
ATOM 870 C CA . LEU A 1 114 ? -10.586 17.266 -6.34 1 78.75 114 LEU A CA 1
ATOM 871 C C . LEU A 1 114 ? -9.594 16.141 -6.629 1 78.75 114 LEU A C 1
ATOM 873 O O . LEU A 1 114 ? -8.656 16.328 -7.406 1 78.75 114 LEU A O 1
ATOM 877 N N . LEU A 1 115 ? -9.805 14.945 -6.039 1 76.5 115 LEU A N 1
ATOM 878 C CA . LEU A 1 115 ? -8.836 13.859 -6.09 1 76.5 115 LEU A CA 1
ATOM 879 C C . LEU A 1 115 ? -9.188 12.867 -7.191 1 76.5 115 LEU A C 1
ATOM 881 O O . LEU A 1 115 ? -8.609 11.773 -7.262 1 76.5 115 LEU A O 1
ATOM 885 N N . SER A 1 116 ? -10.062 12.992 -8.172 1 65.31 116 SER A N 1
ATOM 886 C CA . SER A 1 116 ? -10.508 12.023 -9.172 1 65.31 116 SER A CA 1
ATOM 887 C C . SER A 1 116 ? -9.328 11.367 -9.875 1 65.31 116 SER A C 1
ATOM 889 O O . SER A 1 116 ? -9.359 10.172 -10.172 1 65.31 116 SER A O 1
ATOM 891 N N . GLY A 1 117 ? -8.133 12.031 -10.227 1 64.31 117 GLY A N 1
ATOM 892 C CA . GLY A 1 117 ? -7.012 11.477 -10.961 1 64.31 117 GLY A CA 1
ATOM 893 C C . GLY A 1 117 ? -5.816 11.164 -10.078 1 64.31 117 GLY A C 1
ATOM 894 O O . GLY A 1 117 ? -4.801 10.648 -10.555 1 64.31 117 GLY A O 1
ATOM 895 N N . GLY A 1 118 ? -6.043 11.289 -8.859 1 72.75 118 GLY A N 1
ATOM 896 C CA . GLY A 1 118 ? -4.914 11.133 -7.953 1 72.75 118 GLY A CA 1
ATOM 897 C C . GLY A 1 118 ? -4.137 12.422 -7.75 1 72.75 118 GLY A C 1
ATOM 898 O O . GLY A 1 118 ? -4.367 13.414 -8.445 1 72.75 118 GLY A O 1
ATOM 899 N N . LEU A 1 119 ? -3.355 12.547 -6.742 1 74.69 119 LEU A N 1
ATOM 900 C CA . LEU A 1 119 ? -2.609 13.75 -6.387 1 74.69 119 LEU A CA 1
ATOM 901 C C . LEU A 1 119 ? -1.569 14.078 -7.453 1 74.69 119 LEU A C 1
ATOM 903 O O . LEU A 1 119 ? -1.177 15.234 -7.605 1 74.69 119 LEU A O 1
ATOM 907 N N . ASP A 1 120 ? -1.058 13.125 -8.211 1 61.59 120 ASP A N 1
ATOM 908 C CA . ASP A 1 120 ? 0.02 13.367 -9.164 1 61.59 120 ASP A CA 1
ATOM 909 C C . ASP A 1 120 ? -0.519 13.961 -10.469 1 61.59 120 ASP A C 1
ATOM 911 O O . ASP A 1 120 ? 0.235 14.547 -11.242 1 61.59 120 ASP A O 1
ATOM 915 N N . GLN A 1 121 ? -1.644 13.641 -10.742 1 57.72 121 GLN A N 1
ATOM 916 C CA . GLN A 1 121 ? -2.182 14.148 -12 1 57.72 121 GLN A CA 1
ATOM 917 C C . GLN A 1 121 ? -2.562 15.625 -11.883 1 57.72 121 GLN A C 1
ATOM 919 O O . GLN A 1 121 ? -2.727 16.312 -12.891 1 57.72 121 GLN A O 1
ATOM 924 N N . ALA A 1 122 ? -2.658 16.203 -10.781 1 49.41 122 ALA A N 1
ATOM 925 C CA . ALA A 1 122 ? -3.08 17.594 -10.672 1 49.41 122 ALA A CA 1
ATOM 926 C C . ALA A 1 122 ? -2.041 18.531 -11.281 1 49.41 122 ALA A C 1
ATOM 928 O O . ALA A 1 122 ? -2.344 19.688 -11.594 1 49.41 122 ALA A O 1
ATOM 929 N N . SER A 1 123 ? -0.916 18.125 -11.797 1 43.88 123 SER A N 1
ATOM 930 C CA . SER A 1 123 ? 0.081 19.094 -12.227 1 43.88 123 SER A CA 1
ATOM 931 C C . SER A 1 123 ? -0.409 19.891 -13.43 1 43.88 123 SER A C 1
ATOM 933 O O . SER A 1 123 ? -0.173 21.094 -13.523 1 43.88 123 SER A O 1
ATOM 935 N N . ASP A 1 124 ? -0.455 19.156 -14.641 1 40.78 124 ASP A N 1
ATOM 936 C CA . ASP A 1 124 ? -0.171 19.906 -15.852 1 40.78 124 ASP A CA 1
ATOM 937 C C . ASP A 1 124 ? -1.312 20.875 -16.188 1 40.78 124 ASP A C 1
ATOM 939 O O . ASP A 1 124 ? -1.37 21.422 -17.281 1 40.78 124 ASP A O 1
ATOM 943 N N . SER A 1 125 ? -2.408 20.891 -15.492 1 39.09 125 SER A N 1
ATOM 944 C CA . SER A 1 125 ? -3.334 21.766 -16.188 1 39.09 125 SER A CA 1
ATOM 945 C C . SER A 1 125 ? -2.818 23.203 -16.219 1 39.09 125 SER A C 1
ATOM 947 O O . SER A 1 125 ? -3.322 24.062 -15.5 1 39.09 125 SER A O 1
ATOM 949 N N . ASP A 1 126 ? -1.554 23.438 -16.328 1 35.53 126 ASP A N 1
ATOM 950 C CA . ASP A 1 126 ? -1.253 24.797 -16.781 1 35.53 126 ASP A CA 1
ATOM 951 C C . ASP A 1 126 ? -1.957 25.109 -18.094 1 35.53 126 ASP A C 1
ATOM 953 O O . ASP A 1 126 ? -1.51 24.688 -19.156 1 35.53 126 ASP A O 1
ATOM 957 N N . GLU A 1 127 ? -3.252 24.859 -18.375 1 32.62 127 GLU A N 1
ATOM 958 C CA . GLU A 1 127 ? -3.713 25.609 -19.531 1 32.62 127 GLU A CA 1
ATOM 959 C C . GLU A 1 127 ? -3.283 27.062 -19.453 1 32.62 127 GLU A C 1
ATOM 961 O O . GLU A 1 127 ? -3.367 27.688 -18.391 1 32.62 127 GLU A O 1
ATOM 966 N N . ASP A 1 128 ? -2.305 27.422 -20.297 1 34.28 128 ASP A N 1
ATOM 967 C CA . ASP A 1 128 ? -1.96 28.703 -20.906 1 34.28 128 ASP A CA 1
ATOM 968 C C . ASP A 1 128 ? -3.207 29.547 -21.141 1 34.28 128 ASP A C 1
ATOM 970 O O . ASP A 1 128 ? -4.082 29.188 -21.922 1 34.28 128 ASP A O 1
ATOM 974 N N . SER A 1 129 ? -4.195 29.766 -20.297 1 27.45 129 SER A N 1
ATOM 975 C CA . SER A 1 129 ? -4.91 30.969 -20.672 1 27.45 129 SER A CA 1
ATOM 976 C C . SER A 1 129 ? -4.043 32.219 -20.484 1 27.45 129 SER A C 1
ATOM 978 O O . SER A 1 129 ? -3.201 32.25 -19.578 1 27.45 129 SER A O 1
ATOM 980 N N . MET B 1 1 ? -36.312 -1.62 9.109 1 26.17 1 MET B N 1
ATOM 981 C CA . MET B 1 1 ? -35.062 -2.363 8.898 1 26.17 1 MET B CA 1
ATOM 982 C C . MET B 1 1 ? -34.062 -1.543 8.094 1 26.17 1 MET B C 1
ATOM 984 O O . MET B 1 1 ? -34.375 -1.145 6.961 1 26.17 1 MET B O 1
ATOM 988 N N . ALA B 1 2 ? -33.406 -0.543 8.641 1 36.12 2 ALA B N 1
ATOM 989 C CA . ALA B 1 2 ? -32.719 0.497 7.879 1 36.12 2 ALA B CA 1
ATOM 990 C C . ALA B 1 2 ? -31.859 -0.108 6.758 1 36.12 2 ALA B C 1
ATOM 992 O O . ALA B 1 2 ? -31.25 -1.161 6.938 1 36.12 2 ALA B O 1
ATOM 993 N N . GLU B 1 3 ? -32.188 -0.143 5.582 1 34.5 3 GLU B N 1
ATOM 994 C CA . GLU B 1 3 ? -31.516 -0.577 4.359 1 34.5 3 GLU B CA 1
ATOM 995 C C . GLU B 1 3 ? -30.062 -0.132 4.348 1 34.5 3 GLU B C 1
ATOM 997 O O . GLU B 1 3 ? -29.766 1.064 4.406 1 34.5 3 GLU B O 1
ATOM 1002 N N . LEU B 1 4 ? -29.125 -0.664 5.262 1 43 4 LEU B N 1
ATOM 1003 C CA . LEU B 1 4 ? -27.703 -0.366 5.32 1 43 4 LEU B CA 1
ATOM 1004 C C . LEU B 1 4 ? -27.172 0.012 3.941 1 43 4 LEU B C 1
ATOM 1006 O O . LEU B 1 4 ? -27.172 -0.808 3.02 1 43 4 LEU B O 1
ATOM 1010 N N . SER B 1 5 ? -27.422 1.142 3.416 1 44.19 5 SER B N 1
ATOM 1011 C CA . SER B 1 5 ? -27.062 1.759 2.145 1 44.19 5 SER B CA 1
ATOM 1012 C C . SER B 1 5 ? -25.75 1.199 1.615 1 44.19 5 SER B C 1
ATOM 1014 O O . SER B 1 5 ? -24.75 1.136 2.344 1 44.19 5 SER B O 1
ATOM 1016 N N . ALA B 1 6 ? -25.688 0.121 0.875 1 50.19 6 ALA B N 1
ATOM 1017 C CA . ALA B 1 6 ? -24.609 -0.564 0.182 1 50.19 6 ALA B CA 1
ATOM 1018 C C . ALA B 1 6 ? -23.625 0.436 -0.418 1 50.19 6 ALA B C 1
ATOM 1020 O O . ALA B 1 6 ? -23.969 1.182 -1.337 1 50.19 6 ALA B O 1
ATOM 1021 N N . ASP B 1 7 ? -22.984 1.392 0.322 1 58.94 7 ASP B N 1
ATOM 1022 C CA . ASP B 1 7 ? -21.984 2.281 -0.264 1 58.94 7 ASP B CA 1
ATOM 1023 C C . ASP B 1 7 ? -21.172 1.562 -1.341 1 58.94 7 ASP B C 1
ATOM 1025 O O . ASP B 1 7 ? -20.781 0.407 -1.162 1 58.94 7 ASP B O 1
ATOM 1029 N N . PRO B 1 8 ? -21.438 1.995 -2.57 1 70.56 8 PRO B N 1
ATOM 1030 C CA . PRO B 1 8 ? -20.703 1.356 -3.666 1 70.56 8 PRO B CA 1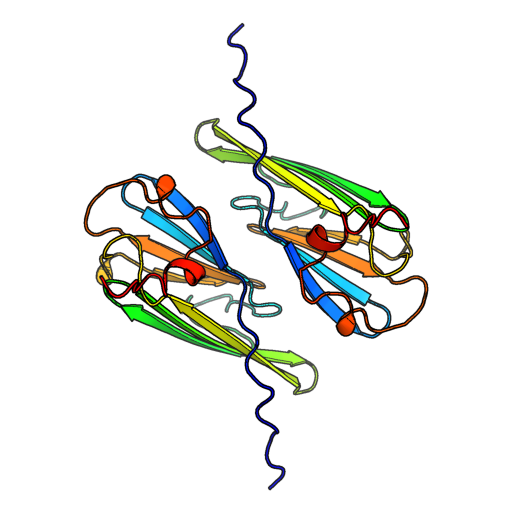
ATOM 1031 C C . PRO B 1 8 ? -19.266 1.026 -3.293 1 70.56 8 PRO B C 1
ATOM 1033 O O . PRO B 1 8 ? -18.609 1.799 -2.584 1 70.56 8 PRO B O 1
ATOM 1036 N N . ALA B 1 9 ? -18.859 -0.197 -3.531 1 81.25 9 ALA B N 1
ATOM 1037 C CA . ALA B 1 9 ? -17.516 -0.695 -3.221 1 81.25 9 ALA B CA 1
ATOM 1038 C C . ALA B 1 9 ? -16.438 0.169 -3.875 1 81.25 9 ALA B C 1
ATOM 1040 O O . ALA B 1 9 ? -16.609 0.613 -5.016 1 81.25 9 ALA B O 1
ATOM 1041 N N . ARG B 1 10 ? -15.477 0.617 -3.123 1 88.19 10 ARG B N 1
ATOM 1042 C CA . ARG B 1 10 ? -14.281 1.291 -3.623 1 88.19 10 ARG B CA 1
ATOM 1043 C C . ARG B 1 10 ? -13.352 0.307 -4.324 1 88.19 10 ARG B C 1
ATOM 1045 O O . ARG B 1 10 ? -13.094 -0.786 -3.812 1 88.19 10 ARG B O 1
ATOM 1052 N N . THR B 1 11 ? -12.984 0.7 -5.547 1 91.94 11 THR B N 1
ATOM 1053 C CA . THR B 1 11 ? -12 -0.143 -6.223 1 91.94 11 THR B CA 1
ATOM 1054 C C . THR B 1 11 ? -10.617 0.025 -5.602 1 91.94 11 THR B C 1
ATOM 1056 O O . THR B 1 11 ? -10.102 1.14 -5.523 1 91.94 11 THR B O 1
ATOM 1059 N N . ALA B 1 12 ? -10.031 -1.024 -5.145 1 93.5 12 ALA B N 1
ATOM 1060 C CA . ALA B 1 12 ? -8.695 -0.972 -4.547 1 93.5 12 ALA B CA 1
ATOM 1061 C C . ALA B 1 12 ? -7.641 -0.637 -5.594 1 93.5 12 ALA B C 1
ATOM 1063 O O . ALA B 1 12 ? -7.797 -0.968 -6.773 1 93.5 12 ALA B O 1
ATOM 1064 N N . THR B 1 13 ? -6.617 0.025 -5.18 1 92 13 THR B N 1
ATOM 1065 C CA . THR B 1 13 ? -5.461 0.252 -6.035 1 92 13 THR B CA 1
ATOM 1066 C C . THR B 1 13 ? -4.496 -0.929 -5.965 1 92 13 THR B C 1
ATOM 1068 O O . THR B 1 13 ? -4.227 -1.455 -4.883 1 92 13 THR B O 1
ATOM 1071 N N . ALA B 1 14 ? -4.066 -1.323 -7.156 1 93.75 14 ALA B N 1
ATOM 1072 C CA . ALA B 1 14 ? -3.156 -2.465 -7.23 1 93.75 14 ALA B CA 1
ATOM 1073 C C . ALA B 1 14 ? -1.771 -2.033 -7.707 1 93.75 14 ALA B C 1
ATOM 1075 O O . ALA B 1 14 ? -1.648 -1.193 -8.602 1 93.75 14 ALA B O 1
ATOM 1076 N N . VAL B 1 15 ? -0.771 -2.586 -7.09 1 91.88 15 VAL B N 1
ATOM 1077 C CA . VAL B 1 15 ? 0.61 -2.426 -7.535 1 91.88 15 VAL B CA 1
ATOM 1078 C C . VAL B 1 15 ? 1.229 -3.797 -7.805 1 91.88 15 VAL B C 1
ATOM 1080 O O . VAL B 1 15 ? 1.234 -4.664 -6.93 1 91.88 15 VAL B O 1
ATOM 1083 N N . THR B 1 16 ? 1.722 -3.975 -9 1 92.62 16 THR B N 1
ATOM 1084 C CA . THR B 1 16 ? 2.301 -5.25 -9.398 1 92.62 16 THR B CA 1
ATOM 1085 C C . THR B 1 16 ? 3.812 -5.133 -9.562 1 92.62 16 THR B C 1
ATOM 1087 O O . THR B 1 16 ? 4.305 -4.188 -10.18 1 92.62 16 THR B O 1
ATOM 1090 N N . ASN B 1 17 ? 4.508 -6.062 -8.969 1 89.19 17 ASN B N 1
ATOM 1091 C CA . ASN B 1 17 ? 5.961 -6.117 -9.07 1 89.19 17 ASN B CA 1
ATOM 1092 C C . ASN B 1 17 ? 6.445 -7.527 -9.414 1 89.19 17 ASN B C 1
ATOM 1094 O O . ASN B 1 17 ? 6.098 -8.484 -8.727 1 89.19 17 ASN B O 1
ATOM 1098 N N . GLU B 1 18 ? 7.234 -7.566 -10.438 1 90.88 18 GLU B N 1
ATOM 1099 C CA . GLU B 1 18 ? 7.852 -8.844 -10.773 1 90.88 18 GLU B CA 1
ATOM 1100 C C . GLU B 1 18 ? 8.93 -9.219 -9.766 1 90.88 18 GLU B C 1
ATOM 1102 O O . GLU B 1 18 ? 9.812 -8.414 -9.461 1 90.88 18 GLU B O 1
ATOM 1107 N N . ILE B 1 19 ? 8.883 -10.359 -9.148 1 89.56 19 ILE B N 1
ATOM 1108 C CA . ILE B 1 19 ? 9.922 -10.859 -8.25 1 89.56 19 ILE B CA 1
ATOM 1109 C C . ILE B 1 19 ? 11.023 -11.531 -9.062 1 89.56 19 ILE B C 1
ATOM 1111 O O . ILE B 1 19 ? 12.203 -11.188 -8.922 1 89.56 19 ILE B O 1
ATOM 1115 N N . ASP B 1 20 ? 10.648 -12.43 -9.828 1 92.88 20 ASP B N 1
ATOM 1116 C CA . ASP B 1 20 ? 11.516 -13.102 -10.789 1 92.88 20 ASP B CA 1
ATOM 1117 C C . ASP B 1 20 ? 10.711 -13.703 -11.93 1 92.88 20 ASP B C 1
ATOM 1119 O O . ASP B 1 20 ? 9.539 -13.367 -12.117 1 92.88 20 ASP B O 1
ATOM 1123 N N . ASP B 1 21 ? 11.32 -14.562 -12.703 1 95.69 21 ASP B N 1
ATOM 1124 C CA . ASP B 1 21 ? 10.656 -15.102 -13.883 1 95.69 21 ASP B CA 1
ATOM 1125 C C . ASP B 1 21 ? 9.477 -15.984 -13.492 1 95.69 21 ASP B C 1
ATOM 1127 O O . ASP B 1 21 ? 8.594 -16.25 -14.312 1 95.69 21 ASP B O 1
ATOM 1131 N N . ASN B 1 22 ? 9.422 -16.453 -12.273 1 97.69 22 ASN B N 1
ATOM 1132 C CA . ASN B 1 22 ? 8.406 -17.422 -11.867 1 97.69 22 ASN B CA 1
ATOM 1133 C C . ASN B 1 22 ? 7.312 -16.766 -11.023 1 97.69 22 ASN B C 1
ATOM 1135 O O . ASN B 1 22 ? 6.18 -17.25 -10.992 1 97.69 22 ASN B O 1
ATOM 1139 N N . MET B 1 23 ? 7.711 -15.617 -10.398 1 97.12 23 MET B N 1
ATOM 1140 C CA . MET B 1 23 ? 6.812 -15.094 -9.375 1 97.12 23 MET B CA 1
ATOM 1141 C C . MET B 1 23 ? 6.547 -13.609 -9.594 1 97.12 23 MET B C 1
ATOM 1143 O O . MET B 1 23 ? 7.445 -12.867 -9.992 1 97.12 23 MET B O 1
ATOM 1147 N N . VAL B 1 24 ? 5.34 -13.227 -9.352 1 95.81 24 VAL B N 1
ATOM 1148 C CA . VAL B 1 24 ? 4.961 -11.82 -9.336 1 95.81 24 VAL B CA 1
ATOM 1149 C C . VAL B 1 24 ? 4.227 -11.5 -8.031 1 95.81 24 VAL B C 1
ATOM 1151 O O . VAL B 1 24 ? 3.477 -12.328 -7.516 1 95.81 24 VAL B O 1
ATOM 1154 N N . SER B 1 25 ? 4.461 -10.344 -7.52 1 94.94 25 SER B N 1
ATOM 1155 C CA . SER B 1 25 ? 3.752 -9.852 -6.34 1 94.94 25 SER B CA 1
ATOM 1156 C C . SER B 1 25 ? 2.723 -8.789 -6.715 1 94.94 25 SER B C 1
ATOM 1158 O O . SER B 1 25 ? 2.98 -7.941 -7.57 1 94.94 25 SER B O 1
ATOM 1160 N N . VAL B 1 26 ? 1.554 -8.898 -6.172 1 96.44 26 VAL B N 1
ATOM 1161 C CA . VAL B 1 26 ? 0.512 -7.887 -6.309 1 96.44 26 VAL B CA 1
ATOM 1162 C C . VAL B 1 26 ? 0.109 -7.367 -4.93 1 96.44 26 VAL B C 1
ATOM 1164 O O . VAL B 1 26 ? -0.235 -8.148 -4.043 1 96.44 26 VAL B O 1
ATOM 1167 N N . LYS B 1 27 ? 0.206 -6.086 -4.766 1 95.94 27 LYS B N 1
ATOM 1168 C CA . LYS B 1 27 ? -0.233 -5.43 -3.537 1 95.94 27 LYS B CA 1
ATOM 1169 C C . LYS B 1 27 ? -1.505 -4.621 -3.77 1 95.94 27 LYS B C 1
ATOM 1171 O O . LYS B 1 27 ? -1.534 -3.732 -4.625 1 95.94 27 LYS B O 1
ATOM 1176 N N . LEU B 1 28 ? -2.518 -5.012 -3.09 1 96.81 28 LEU B N 1
ATOM 1177 C CA . LEU B 1 28 ? -3.768 -4.262 -3.1 1 96.81 28 LEU B CA 1
ATOM 1178 C C . LEU B 1 28 ? -3.857 -3.34 -1.888 1 96.81 28 LEU B C 1
ATOM 1180 O O . LEU B 1 28 ? -3.832 -3.805 -0.746 1 96.81 28 LEU B O 1
ATOM 1184 N N . VAL B 1 29 ? -3.914 -2.053 -2.117 1 95.38 29 VAL B N 1
ATOM 1185 C CA . VAL B 1 29 ? -4.043 -1.113 -1.009 1 95.38 29 VAL B CA 1
ATOM 1186 C C . VAL B 1 29 ? -5.48 -1.123 -0.488 1 95.38 29 VAL B C 1
ATOM 1188 O O . VAL B 1 29 ? -6.406 -0.738 -1.201 1 95.38 29 VAL B O 1
ATOM 1191 N N . VAL B 1 30 ? -5.699 -1.608 0.674 1 95.88 30 VAL B N 1
ATOM 1192 C CA . VAL B 1 30 ? -6.977 -1.675 1.376 1 95.88 30 VAL B CA 1
ATOM 1193 C C . VAL B 1 30 ? -6.863 -0.962 2.723 1 95.88 30 VAL B C 1
ATOM 1195 O O . VAL B 1 30 ? -6.555 -1.588 3.738 1 95.88 30 VAL B O 1
ATOM 1198 N N . GLU B 1 31 ? -7.176 0.212 2.678 1 92.44 31 GLU B N 1
ATOM 1199 C CA . GLU B 1 31 ? -6.91 1.083 3.818 1 92.44 31 GLU B CA 1
ATOM 1200 C C . GLU B 1 31 ? -7.629 0.588 5.07 1 92.44 31 GLU B C 1
ATOM 1202 O O . GLU B 1 31 ? -8.82 0.277 5.023 1 92.44 31 GLU B O 1
ATOM 1207 N N . GLY B 1 32 ? -6.832 0.537 6.172 1 92.94 32 GLY B N 1
ATOM 1208 C CA . GLY B 1 32 ? -7.414 0.285 7.48 1 92.94 32 GLY B CA 1
ATOM 1209 C C . GLY B 1 32 ? -7.465 -1.188 7.84 1 92.94 32 GLY B C 1
ATOM 1210 O O . GLY B 1 32 ? -7.672 -1.544 9 1 92.94 32 GLY B O 1
ATOM 1211 N N . ILE B 1 33 ? -7.316 -2.068 6.848 1 96.81 33 ILE B N 1
ATOM 1212 C CA . ILE B 1 33 ? -7.406 -3.494 7.141 1 96.81 33 ILE B CA 1
ATOM 1213 C C . ILE B 1 33 ? -6.246 -3.91 8.039 1 96.81 33 ILE B C 1
ATOM 1215 O O . ILE B 1 33 ? -5.145 -3.375 7.93 1 96.81 33 ILE B O 1
ATOM 1219 N N . ARG B 1 34 ? -6.492 -4.824 8.906 1 96.19 34 ARG B N 1
ATOM 1220 C CA . ARG B 1 34 ? -5.484 -5.281 9.852 1 96.19 34 ARG B CA 1
ATOM 1221 C C . ARG B 1 34 ? -5.41 -6.805 9.883 1 96.19 34 ARG B C 1
ATOM 1223 O O . ARG B 1 34 ? -6.438 -7.484 9.852 1 96.19 34 ARG B O 1
ATOM 1230 N N . PRO B 1 35 ? -4.211 -7.293 9.852 1 97 35 PRO B N 1
ATOM 1231 C CA . PRO B 1 35 ? -4.074 -8.75 9.953 1 97 35 PRO B CA 1
ATOM 1232 C C . PRO B 1 35 ? -4.332 -9.266 11.367 1 97 35 PRO B C 1
ATOM 1234 O O . PRO B 1 35 ? -4.215 -8.516 12.336 1 97 35 PRO B O 1
ATOM 1237 N N . VAL B 1 36 ? -4.715 -10.531 11.406 1 95.81 36 VAL B N 1
ATOM 1238 C CA . VAL B 1 36 ? -4.695 -11.195 12.711 1 95.81 36 VAL B CA 1
ATOM 1239 C C . VAL B 1 36 ? -3.252 -11.453 13.133 1 95.81 36 VAL B C 1
ATOM 1241 O O . VAL B 1 36 ? -2.379 -11.672 12.289 1 95.81 36 VAL B O 1
ATOM 1244 N N . LEU B 1 37 ? -2.912 -11.383 14.406 1 89.38 37 LEU B N 1
ATOM 1245 C CA . LEU B 1 37 ? -1.56 -11.555 14.922 1 89.38 37 LEU B CA 1
ATOM 1246 C C . LEU B 1 37 ? -1.135 -13.023 14.859 1 89.38 37 LEU B C 1
ATOM 1248 O O . LEU B 1 37 ? 0.036 -13.32 14.609 1 89.38 37 LEU B O 1
ATOM 1252 N N . PHE B 1 38 ? -2.098 -13.859 15.102 1 91.5 38 PHE B N 1
ATOM 1253 C CA . PHE B 1 38 ? -1.837 -15.297 15.109 1 91.5 38 PHE B CA 1
ATOM 1254 C C . PHE B 1 38 ? -2.918 -16.047 14.336 1 91.5 38 PHE B C 1
ATOM 1256 O O . PHE B 1 38 ? -4.074 -15.625 14.312 1 91.5 38 PHE B O 1
ATOM 1263 N N . GLY B 1 39 ? -2.436 -17.125 13.648 1 94.19 39 GLY B N 1
ATOM 1264 C CA . GLY B 1 39 ? -3.404 -17.969 12.977 1 94.19 39 GLY B CA 1
ATOM 1265 C C . GLY B 1 39 ? -3.383 -17.828 11.469 1 94.19 39 GLY B C 1
ATOM 1266 O O . GLY B 1 39 ? -2.314 -17.672 10.867 1 94.19 39 GLY B O 1
ATOM 1267 N N . ASP B 1 40 ? -4.605 -17.922 10.875 1 97.25 40 ASP B N 1
ATOM 1268 C CA . ASP B 1 40 ? -4.793 -17.906 9.43 1 97.25 40 ASP B CA 1
ATOM 1269 C C . ASP B 1 40 ? -4.488 -16.516 8.859 1 97.25 40 ASP B C 1
ATOM 1271 O O . ASP B 1 40 ? -5.215 -15.562 9.117 1 97.25 40 ASP B O 1
ATOM 1275 N N . LYS B 1 41 ? -3.496 -16.438 8.016 1 97.25 41 LYS B N 1
ATOM 1276 C CA . LYS B 1 41 ? -2.971 -15.18 7.504 1 97.25 41 LYS B CA 1
ATOM 1277 C C . LYS B 1 41 ? -3.936 -14.539 6.504 1 97.25 41 LYS B C 1
ATOM 1279 O O . LYS B 1 41 ? -3.752 -13.391 6.102 1 97.25 41 LYS B O 1
ATOM 1284 N N . THR B 1 42 ? -4.957 -15.227 6.086 1 98.19 42 THR B N 1
ATOM 1285 C CA . THR B 1 42 ? -5.93 -14.711 5.125 1 98.19 42 THR B CA 1
ATOM 1286 C C . THR B 1 42 ? -7.113 -14.078 5.848 1 98.19 42 THR B C 1
ATOM 1288 O O . THR B 1 42 ? -8.102 -13.703 5.219 1 98.19 42 THR B O 1
ATOM 1291 N N . LYS B 1 43 ? -6.988 -14.031 7.18 1 98.06 43 LYS B N 1
ATOM 1292 C CA . LYS B 1 43 ? -8.062 -13.43 7.973 1 98.06 43 LYS B CA 1
ATOM 1293 C C . LYS B 1 43 ? -7.664 -12.039 8.469 1 98.06 43 LYS B C 1
ATOM 1295 O O . LYS B 1 43 ? -6.488 -11.773 8.719 1 98.06 43 LYS B O 1
ATOM 1300 N N . ALA B 1 44 ? -8.633 -11.164 8.625 1 97.81 44 ALA B N 1
ATOM 1301 C CA . ALA B 1 44 ? -8.453 -9.82 9.164 1 97.81 44 ALA B CA 1
ATOM 1302 C C . ALA B 1 44 ? -9.07 -9.688 10.547 1 97.81 44 ALA B C 1
ATOM 1304 O O . ALA B 1 44 ? -10.102 -10.305 10.836 1 97.81 44 ALA B O 1
ATOM 1305 N N . LYS B 1 45 ? -8.539 -8.867 11.414 1 96.5 45 LYS B N 1
ATOM 1306 C CA . LYS B 1 45 ? -9.031 -8.602 12.758 1 96.5 45 LYS B CA 1
ATOM 1307 C C . LYS B 1 45 ? -10.32 -7.777 12.719 1 96.5 45 LYS B C 1
ATOM 1309 O O . LYS B 1 45 ? -11.18 -7.922 13.586 1 96.5 45 LYS B O 1
ATOM 1314 N N . ASN B 1 46 ? -10.414 -6.945 11.695 1 97.25 46 ASN B N 1
ATOM 1315 C CA . ASN B 1 46 ? -11.492 -5.961 11.672 1 97.25 46 ASN B CA 1
ATOM 1316 C C . ASN B 1 46 ? -12.289 -6.027 10.375 1 97.25 46 ASN B C 1
ATOM 1318 O O . ASN B 1 46 ? -12.688 -4.996 9.828 1 97.25 46 ASN B O 1
ATOM 1322 N N . GLY B 1 47 ? -12.469 -7.234 9.828 1 96.75 47 GLY B N 1
ATOM 1323 C CA . GLY B 1 47 ? -13.227 -7.34 8.586 1 96.75 47 GLY B CA 1
ATOM 1324 C C . GLY B 1 47 ? -13.172 -8.727 7.973 1 96.75 47 GLY B C 1
ATOM 1325 O O . GLY B 1 47 ? -12.75 -9.688 8.625 1 96.75 47 GLY B O 1
ATOM 1326 N N . ILE B 1 48 ? -13.688 -8.789 6.738 1 97.62 48 ILE B N 1
ATOM 1327 C CA . ILE B 1 48 ? -13.758 -10.031 5.984 1 97.62 48 ILE B CA 1
ATOM 1328 C C . ILE B 1 48 ? -13.164 -9.828 4.594 1 97.62 48 ILE B C 1
ATOM 1330 O O . ILE B 1 48 ? -13.453 -8.828 3.93 1 97.62 48 ILE B O 1
ATOM 1334 N N . VAL B 1 49 ? -12.289 -10.719 4.234 1 98.38 49 VAL B N 1
ATOM 1335 C CA . VAL B 1 49 ? -11.719 -10.703 2.891 1 98.38 49 VAL B CA 1
ATOM 1336 C C . VAL B 1 49 ? -12.125 -11.969 2.141 1 98.38 49 VAL B C 1
ATOM 1338 O O . VAL B 1 49 ? -12.023 -13.07 2.678 1 98.38 49 VAL B O 1
ATOM 1341 N N . ASP B 1 50 ? -12.664 -11.766 0.971 1 98.44 50 ASP B N 1
ATOM 1342 C CA . ASP B 1 50 ? -12.906 -12.852 0.022 1 98.44 50 ASP B CA 1
ATOM 1343 C C . ASP B 1 50 ? -12.039 -12.688 -1.226 1 98.44 50 ASP B C 1
ATOM 1345 O O . ASP B 1 50 ? -12.234 -11.758 -2.008 1 98.44 50 ASP B O 1
ATOM 1349 N N . LEU B 1 51 ? -11.055 -13.484 -1.331 1 98.56 51 LEU B N 1
ATOM 1350 C CA . LEU B 1 51 ? -10.156 -13.445 -2.482 1 98.56 51 LEU B CA 1
ATOM 1351 C C . LEU B 1 51 ? -10.117 -14.797 -3.188 1 98.56 51 LEU B C 1
ATOM 1353 O O . LEU B 1 51 ? -9.836 -15.82 -2.562 1 98.56 51 LEU B O 1
ATOM 1357 N N . LYS B 1 52 ? -10.383 -14.797 -4.488 1 98.19 52 LYS B N 1
ATOM 1358 C CA . LYS B 1 52 ? -10.438 -16.016 -5.301 1 98.19 52 LYS B CA 1
ATOM 1359 C C . LYS B 1 52 ? -9.414 -15.961 -6.43 1 98.19 52 LYS B C 1
ATOM 1361 O O . LYS B 1 52 ? -9.406 -15.023 -7.223 1 98.19 52 LYS B O 1
ATOM 1366 N N . LEU B 1 53 ? -8.594 -16.969 -6.453 1 98.12 53 LEU B N 1
ATOM 1367 C CA . LEU B 1 53 ? -7.617 -17.094 -7.527 1 98.12 53 LEU B CA 1
ATOM 1368 C C . LEU B 1 53 ? -8.133 -18.016 -8.625 1 98.12 53 LEU B C 1
ATOM 1370 O O . LEU B 1 53 ? -8.656 -19.094 -8.336 1 98.12 53 LEU B O 1
ATOM 1374 N N . GLY B 1 54 ? -8.047 -17.531 -9.812 1 97.5 54 GLY B N 1
ATOM 1375 C CA . GLY B 1 54 ? -8.25 -18.344 -10.992 1 97.5 54 GLY B CA 1
ATOM 1376 C C . GLY B 1 54 ? -6.984 -18.531 -11.812 1 97.5 54 GLY B C 1
ATOM 1377 O O . GLY B 1 54 ? -5.957 -17.922 -11.523 1 97.5 54 GLY B O 1
ATOM 1378 N N . PRO B 1 55 ? -7.039 -19.359 -12.844 1 96.44 55 PRO B N 1
ATOM 1379 C CA . PRO B 1 55 ? -5.844 -19.625 -13.641 1 96.44 55 PRO B CA 1
ATOM 1380 C C . PRO B 1 55 ? -5.332 -18.391 -14.383 1 96.44 55 PRO B C 1
ATOM 1382 O O . PRO B 1 55 ? -4.137 -18.281 -14.648 1 96.44 55 PRO B O 1
ATOM 1385 N N . SER B 1 56 ? -6.18 -17.438 -14.758 1 95.69 56 SER B N 1
ATOM 1386 C CA . SER B 1 56 ? -5.738 -16.297 -15.547 1 95.69 56 SER B CA 1
ATOM 1387 C C . SER B 1 56 ? -6.223 -14.984 -14.93 1 95.69 56 SER B C 1
ATOM 1389 O O . SER B 1 56 ? -6.273 -13.953 -15.609 1 95.69 56 SER B O 1
ATOM 1391 N N . GLY B 1 57 ? -6.629 -15.062 -13.734 1 95.94 57 GLY B N 1
ATOM 1392 C CA . GLY B 1 57 ? -7.141 -13.875 -13.062 1 95.94 57 GLY B CA 1
ATOM 1393 C C . GLY B 1 57 ? -7.461 -14.102 -11.602 1 95.94 57 GLY B C 1
ATOM 1394 O O . GLY B 1 57 ? -7.254 -15.203 -11.078 1 95.94 57 GLY B O 1
ATOM 1395 N N . PHE B 1 58 ? -7.961 -13.016 -10.93 1 97.88 58 PHE B N 1
ATOM 1396 C CA . PHE B 1 58 ? -8.422 -13.133 -9.547 1 97.88 58 PHE B CA 1
ATOM 1397 C C . PHE B 1 58 ? -9.391 -12.008 -9.203 1 97.88 58 PHE B C 1
ATOM 1399 O O . PHE B 1 58 ? -9.492 -11.023 -9.938 1 97.88 58 PHE B O 1
ATOM 1406 N N . SER B 1 59 ? -10.062 -12.258 -8.195 1 97.88 59 SER B N 1
ATOM 1407 C CA . SER B 1 59 ? -10.977 -11.25 -7.672 1 97.88 59 SER B CA 1
ATOM 1408 C C . SER B 1 59 ? -10.852 -11.125 -6.156 1 97.88 59 SER B C 1
ATOM 1410 O O . SER B 1 59 ? -10.523 -12.102 -5.477 1 97.88 59 SER B O 1
ATOM 1412 N N . MET B 1 60 ? -11.055 -9.867 -5.695 1 98.19 60 MET B N 1
ATOM 1413 C CA . MET B 1 60 ? -10.969 -9.586 -4.266 1 98.19 60 MET B CA 1
ATOM 1414 C C . MET B 1 60 ? -12.125 -8.695 -3.816 1 98.19 60 MET B C 1
ATOM 1416 O O . MET B 1 60 ? -12.469 -7.727 -4.496 1 98.19 60 MET B O 1
ATOM 1420 N N . SER B 1 61 ? -12.734 -9.078 -2.801 1 98.06 61 SER B N 1
ATOM 1421 C CA . SER B 1 61 ? -13.688 -8.25 -2.068 1 98.06 61 SER B CA 1
ATOM 1422 C C . SER B 1 61 ? -13.352 -8.195 -0.583 1 98.06 61 SER B C 1
ATOM 1424 O O . SER B 1 61 ? -12.984 -9.219 0.01 1 98.06 61 SER B O 1
ATOM 1426 N N . ALA B 1 62 ? -13.422 -7.023 -0.036 1 98 62 ALA B N 1
ATOM 1427 C CA . ALA B 1 62 ? -13.141 -6.859 1.388 1 98 62 ALA B CA 1
ATOM 1428 C C . ALA B 1 62 ? -14.117 -5.879 2.029 1 98 62 ALA B C 1
ATOM 1430 O O . ALA B 1 62 ? -14.43 -4.832 1.451 1 98 62 ALA B O 1
ATOM 1431 N N . LYS B 1 63 ? -14.648 -6.23 3.111 1 97.25 63 LYS B N 1
ATOM 1432 C CA . LYS B 1 63 ? -15.398 -5.332 3.986 1 97.25 63 LYS B CA 1
ATOM 1433 C C . LYS B 1 63 ? -14.602 -5 5.246 1 97.25 63 LYS B C 1
ATOM 1435 O O . LYS B 1 63 ? -14.328 -5.883 6.062 1 97.25 63 LYS B O 1
ATOM 1440 N N . VAL B 1 64 ? -14.25 -3.725 5.41 1 96.62 64 VAL B N 1
ATOM 1441 C CA . VAL B 1 64 ? -13.336 -3.332 6.48 1 96.62 64 VAL B CA 1
ATOM 1442 C C . VAL B 1 64 ? -14.047 -2.393 7.449 1 96.62 64 VAL B C 1
ATOM 1444 O O . VAL B 1 64 ? -14.656 -1.404 7.027 1 96.62 64 VAL B O 1
ATOM 1447 N N . GLU B 1 65 ? -13.953 -2.662 8.656 1 94.69 65 GLU B N 1
ATOM 1448 C CA . GLU B 1 65 ? -14.5 -1.775 9.68 1 94.69 65 GLU B CA 1
ATOM 1449 C C . GLU B 1 65 ? -13.516 -0.671 10.039 1 94.69 65 GLU B C 1
ATOM 1451 O O . GLU B 1 65 ? -12.383 -0.951 10.445 1 94.69 65 GLU B O 1
ATOM 1456 N N . SER B 1 66 ? -13.867 0.579 9.891 1 84 66 SER B N 1
ATOM 1457 C CA . SER B 1 66 ? -13.008 1.731 10.133 1 84 66 SER B CA 1
ATOM 1458 C C . SER B 1 66 ? -13.266 2.334 11.516 1 84 66 SER B C 1
ATOM 1460 O O . SER B 1 66 ? -12.625 3.318 11.891 1 84 66 SER B O 1
ATOM 1462 N N . GLY B 1 67 ? -14.102 1.953 12.297 1 84.06 67 GLY B N 1
ATOM 1463 C CA . GLY B 1 67 ? -14.469 2.459 13.609 1 84.06 67 GLY B CA 1
ATOM 1464 C C . GLY B 1 67 ? -15.938 2.84 13.711 1 84.06 67 GLY B C 1
ATOM 1465 O O . GLY B 1 67 ? -16.562 3.174 12.711 1 84.06 67 GLY B O 1
ATOM 1466 N N . GLU B 1 68 ? -16.469 2.834 14.953 1 86.5 68 GLU B N 1
ATOM 1467 C CA . GLU B 1 68 ? -17.812 3.27 15.297 1 86.5 68 GLU B CA 1
ATOM 1468 C C . GLU B 1 68 ? -18.859 2.592 14.414 1 86.5 68 GLU B C 1
ATOM 1470 O O . GLU B 1 68 ? -19.797 3.238 13.945 1 86.5 68 GLU B O 1
ATOM 1475 N N . GLY B 1 69 ? -18.594 1.496 13.945 1 87.44 69 GLY B N 1
ATOM 1476 C CA . GLY B 1 69 ? -19.562 0.723 13.172 1 87.44 69 GLY B CA 1
ATOM 1477 C C . GLY B 1 69 ? -19.578 1.088 11.703 1 87.44 69 GLY B C 1
ATOM 1478 O O . GLY B 1 69 ? -20.5 0.718 10.977 1 87.44 69 GLY B O 1
ATOM 1479 N N . LYS B 1 70 ? -18.625 1.932 11.328 1 88.81 70 LYS B N 1
ATOM 1480 C CA . LYS B 1 70 ? -18.531 2.293 9.914 1 88.81 70 LYS B CA 1
ATOM 1481 C C . LYS B 1 70 ? -17.734 1.249 9.133 1 88.81 70 LYS B C 1
ATOM 1483 O O . LYS B 1 70 ? -16.734 0.729 9.625 1 88.81 70 LYS B O 1
ATOM 1488 N N . PHE B 1 71 ? -18.297 0.945 7.902 1 93 71 PHE B N 1
ATOM 1489 C CA . PHE B 1 71 ? -17.656 -0.066 7.066 1 93 71 PHE B CA 1
ATOM 1490 C C . PHE B 1 71 ? -17.312 0.502 5.695 1 93 71 PHE B C 1
ATOM 1492 O O . PHE B 1 71 ? -18.047 1.332 5.16 1 93 71 PHE B O 1
ATOM 1499 N N . THR B 1 72 ? -16.219 0.122 5.203 1 91.81 72 THR B N 1
ATOM 1500 C CA . THR B 1 72 ? -15.844 0.409 3.822 1 91.81 72 THR B CA 1
ATOM 1501 C C . THR B 1 72 ? -15.672 -0.883 3.027 1 91.81 72 THR B C 1
ATOM 1503 O O . THR B 1 72 ? -15.031 -1.827 3.496 1 91.81 72 THR B O 1
ATOM 1506 N N . ASN B 1 73 ? -16.25 -0.883 1.854 1 95.56 73 ASN B N 1
ATOM 1507 C CA . ASN B 1 73 ? -16.125 -2.029 0.959 1 95.56 73 ASN B CA 1
ATOM 1508 C C . ASN B 1 73 ? -15.109 -1.768 -0.146 1 95.56 73 ASN B C 1
ATOM 1510 O O . ASN B 1 73 ? -15.133 -0.712 -0.781 1 95.56 73 ASN B O 1
ATOM 1514 N N . PHE B 1 74 ? -14.219 -2.74 -0.337 1 96.19 74 PHE B N 1
ATOM 1515 C CA . PHE B 1 74 ? -13.234 -2.682 -1.411 1 96.19 74 PHE B CA 1
ATOM 1516 C C . PHE B 1 74 ? -13.422 -3.838 -2.385 1 96.19 74 PHE B C 1
ATOM 1518 O O . PHE B 1 74 ? -13.773 -4.949 -1.978 1 96.19 74 PHE B O 1
ATOM 1525 N N . LYS B 1 75 ? -13.148 -3.525 -3.602 1 96.69 75 LYS B N 1
ATOM 1526 C CA . LYS B 1 75 ? -13.156 -4.57 -4.621 1 96.69 75 LYS B CA 1
ATOM 1527 C C . LYS B 1 75 ? -12 -4.391 -5.605 1 96.69 75 LYS B C 1
ATOM 1529 O O . LYS B 1 75 ? -11.523 -3.271 -5.809 1 96.69 75 LYS B O 1
ATOM 1534 N N . TYR B 1 76 ? -11.594 -5.441 -6.176 1 96.38 76 TYR B N 1
ATOM 1535 C CA . TYR B 1 76 ? -10.617 -5.473 -7.258 1 96.38 76 TYR B CA 1
ATOM 1536 C C . TYR B 1 76 ? -10.734 -6.766 -8.062 1 96.38 76 TYR B C 1
ATOM 1538 O O . TYR B 1 76 ? -10.922 -7.84 -7.488 1 96.38 76 TYR B O 1
ATOM 1546 N N . GLU B 1 77 ? -10.648 -6.547 -9.367 1 95.88 77 GLU B N 1
ATOM 1547 C CA . GLU B 1 77 ? -10.742 -7.734 -10.219 1 95.88 77 GLU B CA 1
ATOM 1548 C C . GLU B 1 77 ? -9.805 -7.629 -11.414 1 95.88 77 GLU B C 1
ATOM 1550 O O . GLU B 1 77 ? -9.727 -6.578 -12.055 1 95.88 77 GLU B O 1
ATOM 1555 N N . VAL B 1 78 ? -9.055 -8.648 -11.656 1 94.19 78 VAL B N 1
ATOM 1556 C CA . VAL B 1 78 ? -8.273 -8.852 -12.875 1 94.19 78 VAL B CA 1
ATOM 1557 C C . VAL B 1 78 ? -8.852 -10.023 -13.672 1 94.19 78 VAL B C 1
ATOM 1559 O O . VAL B 1 78 ? -8.836 -11.164 -13.203 1 94.19 78 VAL B O 1
ATOM 1562 N N . LYS B 1 79 ? -9.25 -9.68 -14.789 1 90.56 79 LYS B N 1
ATOM 1563 C CA . LYS B 1 79 ? -9.906 -10.711 -15.578 1 90.56 79 LYS B CA 1
ATOM 1564 C C . LYS B 1 79 ? -8.898 -11.477 -16.422 1 90.56 79 LYS B C 1
ATOM 1566 O O . LYS B 1 79 ? -9.148 -12.625 -16.812 1 90.56 79 LYS B O 1
ATOM 1571 N N . LYS B 1 80 ? -7.816 -10.773 -16.812 1 92 80 LYS B N 1
ATOM 1572 C CA . LYS B 1 80 ? -6.824 -11.422 -17.656 1 92 80 LYS B CA 1
ATOM 1573 C C . LYS B 1 80 ? -5.406 -11.039 -17.234 1 92 80 LYS B C 1
ATOM 1575 O O . LYS B 1 80 ? -5.016 -9.875 -17.344 1 92 80 LYS B O 1
ATOM 1580 N N . LEU B 1 81 ? -4.711 -11.992 -16.844 1 94.75 81 LEU B N 1
ATOM 1581 C CA . LEU B 1 81 ? -3.289 -11.828 -16.562 1 94.75 81 LEU B CA 1
ATOM 1582 C C . LEU B 1 81 ? -2.453 -12.062 -17.828 1 94.75 81 LEU B C 1
ATOM 1584 O O . LEU B 1 81 ? -2.916 -12.695 -18.766 1 94.75 81 LEU B O 1
ATOM 1588 N N . PRO B 1 82 ? -1.274 -11.555 -17.859 1 92.88 82 PRO B N 1
ATOM 1589 C CA . PRO B 1 82 ? -0.43 -11.773 -19.047 1 92.88 82 PRO B CA 1
ATOM 1590 C C . PRO B 1 82 ? -0.24 -13.25 -19.375 1 92.88 82 PRO B C 1
ATOM 1592 O O . PRO B 1 82 ? -0.089 -13.617 -20.531 1 92.88 82 PRO B O 1
ATOM 1595 N N . SER B 1 83 ? -0.225 -14.078 -18.328 1 95.44 83 SER B N 1
ATOM 1596 C CA . SER B 1 83 ? -0.193 -15.523 -18.484 1 95.44 83 SER B CA 1
ATOM 1597 C C . SER B 1 83 ? -0.861 -16.219 -17.297 1 95.44 83 SER B C 1
ATOM 1599 O O . SER B 1 83 ? -1.176 -15.578 -16.297 1 95.44 83 SER B O 1
ATOM 1601 N N . GLU B 1 84 ? -1.044 -17.484 -17.453 1 97.5 84 GLU B N 1
ATOM 1602 C CA . GLU B 1 84 ? -1.702 -18.25 -16.391 1 97.5 84 GLU B CA 1
ATOM 1603 C C . GLU B 1 84 ? -0.806 -18.375 -15.172 1 97.5 84 GLU B C 1
ATOM 1605 O O . GLU B 1 84 ? 0.417 -18.25 -15.273 1 97.5 84 GLU B O 1
ATOM 1610 N N . ILE B 1 85 ? -1.471 -18.656 -14.062 1 98.12 85 ILE B N 1
ATOM 1611 C CA . ILE B 1 85 ? -0.721 -18.844 -12.828 1 98.12 85 ILE B CA 1
ATOM 1612 C C . ILE B 1 85 ? -0.989 -20.25 -12.273 1 98.12 85 ILE B C 1
ATOM 1614 O O . ILE B 1 85 ? -1.988 -20.875 -12.625 1 98.12 85 ILE B O 1
ATOM 1618 N N . ASP B 1 86 ? -0.101 -20.812 -11.492 1 98.5 86 ASP B N 1
ATOM 1619 C CA . ASP B 1 86 ? -0.303 -22.016 -10.695 1 98.5 86 ASP B CA 1
ATOM 1620 C C . ASP B 1 86 ? -1 -21.688 -9.375 1 98.5 86 ASP B C 1
ATOM 1622 O O . ASP B 1 86 ? -0.365 -21.203 -8.438 1 98.5 86 ASP B O 1
ATOM 1626 N N . ILE B 1 87 ? -2.213 -21.969 -9.242 1 98.31 87 ILE B N 1
ATOM 1627 C CA . ILE B 1 87 ? -3.049 -21.562 -8.125 1 98.31 87 ILE B CA 1
ATOM 1628 C C . ILE B 1 87 ? -2.543 -22.203 -6.836 1 98.31 87 ILE B C 1
ATOM 1630 O O . ILE B 1 87 ? -2.523 -21.562 -5.781 1 98.31 87 ILE B O 1
ATOM 1634 N N . GLN B 1 88 ? -2.082 -23.422 -6.906 1 98 88 GLN B N 1
ATOM 1635 C CA . GLN B 1 88 ? -1.645 -24.172 -5.734 1 98 88 GLN B CA 1
ATOM 1636 C C . GLN B 1 88 ? -0.335 -23.609 -5.184 1 98 88 GLN B C 1
ATOM 1638 O O . GLN B 1 88 ? -0.033 -23.781 -4 1 98 88 GLN B O 1
ATOM 1643 N N . GLN B 1 89 ? 0.373 -22.953 -6.031 1 98.38 89 GLN B N 1
ATOM 1644 C CA . GLN B 1 89 ? 1.654 -22.406 -5.609 1 98.38 89 GLN B CA 1
ATOM 1645 C C . GLN B 1 89 ? 1.568 -20.891 -5.438 1 98.38 89 GLN B C 1
ATOM 1647 O O . GLN B 1 89 ? 2.594 -20.203 -5.328 1 98.38 89 GLN B O 1
ATOM 1652 N N . SER B 1 90 ? 0.417 -20.359 -5.543 1 98.69 90 SER B N 1
ATOM 1653 C CA . SER B 1 90 ? 0.146 -18.953 -5.289 1 98.69 90 SER B CA 1
ATOM 1654 C C . SER B 1 90 ? -0.532 -18.766 -3.938 1 98.69 90 SER B C 1
ATOM 1656 O O . SER B 1 90 ? -1.163 -19.672 -3.412 1 98.69 90 SER B O 1
ATOM 1658 N N . SER B 1 91 ? -0.346 -17.656 -3.381 1 98.44 91 SER B N 1
ATOM 1659 C CA . SER B 1 91 ? -0.913 -17.391 -2.064 1 98.44 91 SER B CA 1
ATOM 1660 C C . SER B 1 91 ? -1.168 -15.898 -1.872 1 98.44 91 SER B C 1
ATOM 1662 O O . SER B 1 91 ? -0.778 -15.086 -2.711 1 98.44 91 SER B O 1
ATOM 1664 N N . TRP B 1 92 ? -1.852 -15.602 -0.855 1 98.5 92 TRP B N 1
ATOM 1665 C CA . TRP B 1 92 ? -2.068 -14.219 -0.455 1 98.5 92 TRP B CA 1
ATOM 1666 C C . TRP B 1 92 ? -2.266 -14.109 1.053 1 98.5 92 TRP B C 1
ATOM 1668 O O . TRP B 1 92 ? -2.535 -15.109 1.723 1 98.5 92 TRP B O 1
ATOM 1678 N N . LYS B 1 93 ? -2.129 -12.945 1.59 1 98.19 93 LYS B N 1
ATOM 1679 C CA . LYS B 1 93 ? -2.281 -12.703 3.021 1 98.19 93 LYS B CA 1
ATOM 1680 C C . LYS B 1 93 ? -2.695 -11.266 3.295 1 98.19 93 LYS B C 1
ATOM 1682 O O . LYS B 1 93 ? -2.494 -10.383 2.453 1 98.19 93 LYS B O 1
ATOM 1687 N N . VAL B 1 94 ? -3.26 -11.094 4.449 1 98.25 94 VAL B N 1
ATOM 1688 C CA . VAL B 1 94 ? -3.643 -9.7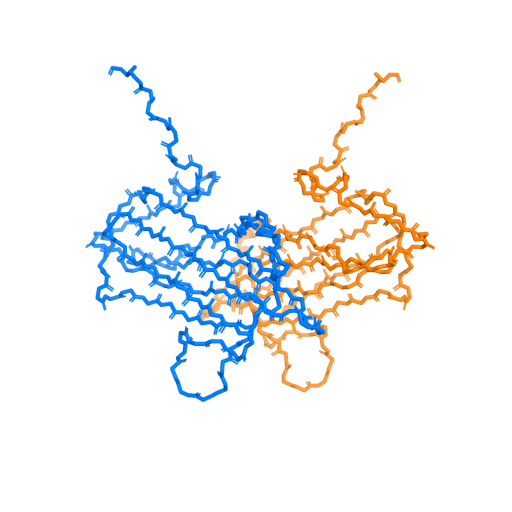58 4.906 1 98.25 94 VAL B CA 1
ATOM 1689 C C . VAL B 1 94 ? -2.48 -9.117 5.66 1 98.25 94 VAL B C 1
ATOM 1691 O O . VAL B 1 94 ? -1.834 -9.766 6.488 1 98.25 94 VAL B O 1
ATOM 1694 N N . LYS B 1 95 ? -2.135 -7.961 5.301 1 96.12 95 LYS B N 1
ATOM 1695 C CA . LYS B 1 95 ? -1.212 -7.094 6.031 1 96.12 95 LYS B CA 1
ATOM 1696 C C . LYS B 1 95 ? -1.903 -5.812 6.484 1 96.12 95 LYS B C 1
ATOM 1698 O O . LYS B 1 95 ? -3.092 -5.613 6.219 1 96.12 95 LYS B O 1
ATOM 1703 N N . LYS B 1 96 ? -1.115 -5.008 7.277 1 94.12 96 LYS B N 1
ATOM 1704 C CA . LYS B 1 96 ? -1.664 -3.711 7.656 1 94.12 96 LYS B CA 1
ATOM 1705 C C . LYS B 1 96 ? -1.896 -2.834 6.426 1 94.12 96 LYS B C 1
ATOM 1707 O O . LYS B 1 96 ? -0.963 -2.555 5.672 1 94.12 96 LYS B O 1
ATOM 1712 N N . ASP B 1 97 ? -3.102 -2.369 6.199 1 95.5 97 ASP B N 1
ATOM 1713 C CA . ASP B 1 97 ? -3.533 -1.454 5.145 1 95.5 97 ASP B CA 1
ATOM 1714 C C . ASP B 1 97 ? -3.355 -2.082 3.766 1 95.5 97 ASP B C 1
ATOM 1716 O O . ASP B 1 97 ? -3.26 -1.373 2.762 1 95.5 97 ASP B O 1
ATOM 1720 N N . MET B 1 98 ? -3.223 -3.443 3.68 1 96.5 98 MET B N 1
ATOM 1721 C CA . MET B 1 98 ? -2.814 -4.055 2.418 1 96.5 98 MET B CA 1
ATOM 1722 C C . MET B 1 98 ? -3.217 -5.523 2.371 1 96.5 98 MET B C 1
ATOM 1724 O O . MET B 1 98 ? -3.299 -6.184 3.408 1 96.5 98 MET B O 1
ATOM 1728 N N . ILE B 1 99 ? -3.539 -5.965 1.203 1 98.12 99 ILE B N 1
ATOM 1729 C CA . ILE B 1 99 ? -3.574 -7.391 0.884 1 98.12 99 ILE B CA 1
ATOM 1730 C C . ILE B 1 99 ? -2.461 -7.723 -0.106 1 98.12 99 ILE B C 1
ATOM 1732 O O . ILE B 1 99 ? -2.354 -7.098 -1.164 1 98.12 99 ILE B O 1
ATOM 1736 N N . SER B 1 100 ? -1.646 -8.633 0.265 1 98 100 SER B N 1
ATOM 1737 C CA . SER B 1 100 ? -0.483 -8.984 -0.545 1 98 100 SER B CA 1
ATOM 1738 C C . SER B 1 100 ? -0.65 -10.359 -1.188 1 98 100 SER B C 1
ATOM 1740 O O . SER B 1 100 ? -0.935 -11.344 -0.5 1 98 100 SER B O 1
ATOM 1742 N N . LEU B 1 101 ? -0.488 -10.438 -2.463 1 98.31 101 LEU B N 1
ATOM 1743 C CA . LEU B 1 101 ? -0.522 -11.688 -3.205 1 98.31 101 LEU B CA 1
ATOM 1744 C C . LEU B 1 101 ? 0.866 -12.055 -3.719 1 98.31 101 LEU B C 1
ATOM 1746 O O . LEU B 1 101 ? 1.641 -11.18 -4.105 1 98.31 101 LEU B O 1
ATOM 1750 N N . LYS B 1 102 ? 1.107 -13.258 -3.734 1 97.94 102 LYS B N 1
ATOM 1751 C CA . LYS B 1 102 ? 2.219 -13.859 -4.465 1 97.94 102 LYS B CA 1
ATOM 1752 C C . LYS B 1 102 ? 1.72 -14.883 -5.48 1 97.94 102 LYS B C 1
ATOM 1754 O O . LYS B 1 102 ? 1.196 -15.938 -5.105 1 97.94 102 LYS B O 1
ATOM 1759 N N . LEU B 1 103 ? 1.939 -14.633 -6.742 1 98.06 103 LEU B N 1
ATOM 1760 C CA . LEU B 1 103 ? 1.397 -15.461 -7.816 1 98.06 103 LEU B CA 1
ATOM 1761 C C . LEU B 1 103 ? 2.51 -16.219 -8.531 1 98.06 103 LEU B C 1
ATOM 1763 O O . LEU B 1 103 ? 3.475 -15.617 -9 1 98.06 103 LEU B O 1
ATOM 1767 N N . ARG B 1 104 ? 2.381 -17.453 -8.641 1 98.69 104 ARG B N 1
ATOM 1768 C CA . ARG B 1 104 ? 3.316 -18.297 -9.375 1 98.69 104 ARG B CA 1
ATOM 1769 C C . ARG B 1 104 ? 2.869 -18.484 -10.82 1 98.69 104 ARG B C 1
ATOM 1771 O O . ARG B 1 104 ? 1.803 -19.047 -11.078 1 98.69 104 ARG B O 1
ATOM 1778 N N . LYS B 1 105 ? 3.738 -17.969 -11.641 1 97.94 105 LYS B N 1
ATOM 1779 C CA . LYS B 1 105 ? 3.447 -18.156 -13.055 1 97.94 105 LYS B CA 1
ATOM 1780 C C . LYS B 1 105 ? 3.547 -19.641 -13.445 1 97.94 105 LYS B C 1
ATOM 1782 O O . LYS B 1 105 ? 4.465 -20.344 -13.008 1 97.94 105 LYS B O 1
ATOM 1787 N N . LYS B 1 106 ? 2.645 -20.141 -14.312 1 97.81 106 LYS B N 1
ATOM 1788 C CA . LYS B 1 106 ? 2.734 -21.5 -14.805 1 97.81 106 LYS B CA 1
ATOM 1789 C C . LYS B 1 106 ? 3.93 -21.672 -15.742 1 97.81 106 LYS B C 1
ATOM 1791 O O . LYS B 1 106 ? 4.574 -22.734 -15.75 1 97.81 106 LYS B O 1
ATOM 1796 N N . VAL B 1 107 ? 4.133 -20.625 -16.531 1 96.5 107 VAL B N 1
ATOM 1797 C CA . VAL B 1 107 ? 5.262 -20.609 -17.453 1 96.5 107 VAL B CA 1
ATOM 1798 C C . VAL B 1 107 ? 6.188 -19.453 -17.125 1 96.5 107 VAL B C 1
ATOM 1800 O O . VAL B 1 107 ? 5.754 -18.297 -17.109 1 96.5 107 VAL B O 1
ATOM 1803 N N . PRO B 1 108 ? 7.41 -19.859 -16.906 1 96.81 108 PRO B N 1
ATOM 1804 C CA . PRO B 1 108 ? 8.344 -18.766 -16.594 1 96.81 108 PRO B CA 1
ATOM 1805 C C . PRO B 1 108 ? 8.422 -17.719 -17.688 1 96.81 108 PRO B C 1
ATOM 1807 O O . PRO B 1 108 ? 8.328 -18.047 -18.875 1 96.81 108 PRO B O 1
ATOM 1810 N N . GLY B 1 109 ? 8.516 -16.375 -17.312 1 95.38 109 GLY B N 1
ATOM 1811 C CA . GLY B 1 109 ? 8.641 -15.242 -18.219 1 95.38 109 GLY B CA 1
ATOM 1812 C C . GLY B 1 109 ? 8.359 -13.914 -17.562 1 95.38 109 GLY B C 1
ATOM 1813 O O . GLY B 1 109 ? 7.531 -13.828 -16.656 1 95.38 109 GLY B O 1
ATOM 1814 N N . SER B 1 110 ? 8.953 -12.906 -18.156 1 94.06 110 SER B N 1
ATOM 1815 C CA . SER B 1 110 ? 8.781 -11.578 -17.578 1 94.06 110 SER B CA 1
ATOM 1816 C C . SER B 1 110 ? 7.422 -10.992 -17.938 1 94.06 110 SER B C 1
ATOM 1818 O O . SER B 1 110 ? 6.984 -11.094 -19.094 1 94.06 110 SER B O 1
ATOM 1820 N N . TRP B 1 111 ? 6.715 -10.477 -16.922 1 93.44 111 TRP B N 1
ATOM 1821 C CA . TRP B 1 111 ? 5.465 -9.766 -17.156 1 93.44 111 TRP B CA 1
ATOM 1822 C C . TRP B 1 111 ? 5.711 -8.273 -17.344 1 93.44 111 TRP B C 1
ATOM 1824 O O . TRP B 1 111 ? 4.809 -7.531 -17.75 1 93.44 111 TRP B O 1
ATOM 1834 N N . VAL B 1 112 ? 6.914 -7.754 -17.172 1 86.5 112 VAL B N 1
ATOM 1835 C CA . VAL B 1 112 ? 7.238 -6.332 -17.125 1 86.5 112 VAL B CA 1
ATOM 1836 C C . VAL B 1 112 ? 6.82 -5.664 -18.438 1 86.5 112 VAL B C 1
ATOM 1838 O O . VAL B 1 112 ? 6.133 -4.641 -18.438 1 86.5 112 VAL B O 1
ATOM 1841 N N . PRO B 1 113 ? 7.09 -6.211 -19.516 1 84.56 113 PRO B N 1
ATOM 1842 C CA . PRO B 1 113 ? 6.695 -5.559 -20.766 1 84.56 113 PRO B CA 1
ATOM 1843 C C . PRO B 1 113 ? 5.18 -5.492 -20.953 1 84.56 113 PRO B C 1
ATOM 1845 O O . PRO B 1 113 ? 4.684 -4.676 -21.734 1 84.56 113 PRO B O 1
ATOM 1848 N N . LEU B 1 114 ? 4.465 -6.273 -20.219 1 78.19 114 LEU B N 1
ATOM 1849 C CA . LEU B 1 114 ? 3.023 -6.418 -20.391 1 78.19 114 LEU B CA 1
ATOM 1850 C C . LEU B 1 114 ? 2.264 -5.621 -19.344 1 78.19 114 LEU B C 1
ATOM 1852 O O . LEU B 1 114 ? 1.055 -5.41 -19.469 1 78.19 114 LEU B O 1
ATOM 1856 N N . LEU B 1 115 ? 2.957 -5.113 -18.297 1 76.31 115 LEU B N 1
ATOM 1857 C CA . LEU B 1 115 ? 2.318 -4.496 -17.141 1 76.31 115 LEU B CA 1
ATOM 1858 C C . LEU B 1 115 ? 2.311 -2.979 -17.266 1 76.31 115 LEU B C 1
ATOM 1860 O O . LEU B 1 115 ? 1.985 -2.271 -16.312 1 76.31 115 LEU B O 1
ATOM 1864 N N . SER B 1 116 ? 2.594 -2.246 -18.312 1 65.62 116 SER B N 1
ATOM 1865 C CA . SER B 1 116 ? 2.705 -0.797 -18.453 1 65.62 116 SER B CA 1
ATOM 1866 C C . SER B 1 116 ? 1.47 -0.095 -17.906 1 65.62 116 SER B C 1
ATOM 1868 O O . SER B 1 116 ? 1.576 0.976 -17.297 1 65.62 116 SER B O 1
ATOM 1870 N N . GLY B 1 117 ? 0.156 -0.574 -18.016 1 64.75 117 GLY B N 1
ATOM 1871 C CA . GLY B 1 117 ? -1.058 0.087 -17.562 1 64.75 117 GLY B CA 1
ATOM 1872 C C . GLY B 1 117 ? -1.621 -0.508 -16.281 1 64.75 117 GLY B C 1
ATOM 1873 O O . GLY B 1 117 ? -2.619 -0.019 -15.75 1 64.75 117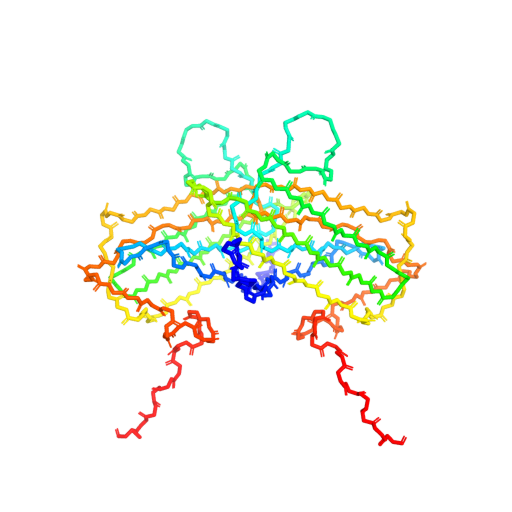 GLY B O 1
ATOM 1874 N N . GLY B 1 118 ? -0.876 -1.371 -15.758 1 73.5 118 GLY B N 1
ATOM 1875 C CA . GLY B 1 118 ? -1.408 -2.082 -14.602 1 73.5 118 GLY B CA 1
ATOM 1876 C C . GLY B 1 118 ? -2.23 -3.301 -14.984 1 73.5 118 GLY B C 1
ATOM 1877 O O . GLY B 1 118 ? -2.541 -3.504 -16.156 1 73.5 118 GLY B O 1
ATOM 1878 N N . LEU B 1 119 ? -2.445 -4.215 -14.102 1 75.5 119 LEU B N 1
ATOM 1879 C CA . LEU B 1 119 ? -3.15 -5.465 -14.359 1 75.5 119 LEU B CA 1
ATOM 1880 C C . LEU B 1 119 ? -4.609 -5.207 -14.711 1 75.5 119 LEU B C 1
ATOM 1882 O O . LEU B 1 119 ? -5.238 -6.012 -15.406 1 75.5 119 LEU B O 1
ATOM 1886 N N . ASP B 1 120 ? -5.219 -4.129 -14.273 1 62.19 120 ASP B N 1
ATOM 1887 C CA . ASP B 1 120 ? -6.645 -3.887 -14.484 1 62.19 120 ASP B CA 1
ATOM 1888 C C . ASP B 1 120 ? -6.906 -3.336 -15.883 1 62.19 120 ASP B C 1
ATOM 1890 O O . ASP B 1 120 ? -8.031 -3.404 -16.375 1 62.19 120 ASP B O 1
ATOM 1894 N N . GLN B 1 121 ? -6 -2.711 -16.359 1 58.28 121 GLN B N 1
ATOM 1895 C CA . GLN B 1 121 ? -6.223 -2.119 -17.672 1 58.28 121 GLN B CA 1
ATOM 1896 C C . GLN B 1 121 ? -6.105 -3.166 -18.781 1 58.28 121 GLN B C 1
ATOM 1898 O O . GLN B 1 121 ? -6.566 -2.947 -19.906 1 58.28 121 GLN B O 1
ATOM 1903 N N . ALA B 1 122 ? -5.605 -4.312 -18.594 1 49.56 122 ALA B N 1
ATOM 1904 C CA . ALA B 1 122 ? -5.445 -5.293 -19.672 1 49.56 122 ALA B CA 1
ATOM 1905 C C . ALA B 1 122 ? -6.801 -5.762 -20.188 1 49.56 122 ALA B C 1
ATOM 1907 O O . ALA B 1 122 ? -6.879 -6.441 -21.219 1 49.56 122 ALA B O 1
ATOM 1908 N N . SER B 1 123 ? -7.93 -5.305 -19.734 1 43.84 123 SER B N 1
ATOM 1909 C CA . SER B 1 123 ? -9.172 -5.902 -20.219 1 43.84 123 SER B CA 1
ATOM 1910 C C . SER B 1 123 ? -9.336 -5.715 -21.719 1 43.84 123 SER B C 1
ATOM 1912 O O . SER B 1 123 ? -9.711 -6.648 -22.438 1 43.84 123 SER B O 1
ATOM 1914 N N . ASP B 1 124 ? -9.914 -4.43 -22.094 1 41.09 124 ASP B N 1
ATOM 1915 C CA . ASP B 1 124 ? -10.859 -4.363 -23.188 1 41.09 124 ASP B CA 1
ATOM 1916 C C . ASP B 1 124 ? -10.156 -4.57 -24.531 1 41.09 124 ASP B C 1
ATOM 1918 O O . ASP B 1 124 ? -10.727 -4.293 -25.594 1 41.09 124 ASP B O 1
ATOM 1922 N N . SER B 1 125 ? -8.852 -4.719 -24.625 1 39.53 125 SER B N 1
ATOM 1923 C CA . SER B 1 125 ? -8.523 -4.688 -26.047 1 39.53 125 SER B CA 1
ATOM 1924 C C . SER B 1 125 ? -9.164 -5.848 -26.797 1 39.53 125 SER B C 1
ATOM 1926 O O . SER B 1 125 ? -8.492 -6.812 -27.156 1 39.53 125 SER B O 1
ATOM 1928 N N . ASP B 1 126 ? -10.336 -6.309 -26.406 1 35.97 126 ASP B N 1
ATOM 1929 C CA . ASP B 1 126 ? -11 -7.074 -27.453 1 35.97 126 ASP B CA 1
ATOM 1930 C C . ASP B 1 126 ? -11.141 -6.25 -28.734 1 35.97 126 ASP B C 1
ATOM 1932 O O . ASP B 1 126 ? -12.023 -5.402 -28.844 1 35.97 126 ASP B O 1
ATOM 1936 N N . GLU B 1 127 ? -10.18 -5.473 -29.25 1 33.59 127 GLU B N 1
ATOM 1937 C CA . GLU B 1 127 ? -10.508 -5.129 -30.625 1 33.59 127 GLU B CA 1
ATOM 1938 C C . GLU B 1 127 ? -10.945 -6.359 -31.422 1 33.59 127 GLU B C 1
ATOM 1940 O O . GLU B 1 127 ? -10.344 -7.43 -31.297 1 33.59 127 GLU B O 1
ATOM 1945 N N . ASP B 1 128 ? -12.258 -6.387 -31.734 1 34.81 128 ASP B N 1
ATOM 1946 C CA . ASP B 1 128 ? -13.008 -7.008 -32.812 1 34.81 128 ASP B CA 1
ATOM 1947 C C . ASP B 1 128 ? -12.164 -7.105 -34.094 1 34.81 128 ASP B C 1
ATOM 1949 O O . ASP B 1 128 ? -11.773 -6.082 -34.656 1 34.81 128 ASP B O 1
ATOM 1953 N N . SER B 1 129 ? -10.922 -7.523 -34.188 1 27.78 129 SER B N 1
ATOM 1954 C CA . SER B 1 129 ? -10.68 -7.945 -35.562 1 27.78 129 SER B CA 1
ATOM 1955 C C . SER B 1 129 ? -11.508 -9.172 -35.938 1 27.78 129 SER B C 1
ATOM 1957 O O . SER B 1 129 ? -11.781 -10.016 -35.062 1 27.78 129 SER B O 1
#

Nearest PDB structures (foldseek):
  1wh0-assembly1_A  TM=6.814E-01  e=4.795E-05  Homo sapiens
  1x5m-assembly1_A  TM=7.062E-01  e=3.220E-04  Homo sapiens
  1shs-assembly1_A  TM=6.605E-01  e=1.002E-02  Methanocaldococcus jannaschii
  4eld-assembly1_A  TM=6.480E-01  e=1.114E-02  Methanocaldococcus jannaschii DSM 2661
  4m5t-assembly3_A  TM=6.887E-01  e=5.742E-02  Homo sapiens

Organism: Elysia chlorotica (NCBI:txid188477)

Solvent-accessible surface area (backbone atoms only — not comparable to full-atom values): 14456 Å² total; per-residue (Å²): 126,82,74,74,73,75,67,77,60,42,72,45,52,75,46,77,44,78,74,48,49,44,34,34,36,37,38,32,49,38,81,71,34,34,37,46,95,71,80,66,50,60,37,40,71,47,45,50,62,51,74,48,80,48,53,36,30,36,40,37,39,35,44,30,48,77,54,96,86,37,72,46,42,34,30,44,64,30,82,47,46,99,56,46,37,34,63,89,70,30,52,62,32,41,35,74,34,26,38,42,35,39,43,21,40,66,60,72,51,79,56,68,89,73,42,84,74,41,62,63,57,57,61,70,77,66,70,84,120,128,83,75,77,74,77,66,78,60,41,74,45,52,76,48,77,42,77,74,49,48,43,33,36,35,39,39,32,49,38,80,71,33,33,38,47,94,71,79,66,50,62,37,40,70,45,44,51,61,51,72,49,81,47,52,36,28,35,39,38,39,34,44,30,50,77,53,97,87,37,73,46,39,34,30,44,65,30,83,48,47,98,56,46,36,34,63,90,70,30,51,61,33,42,34,74,34,25,37,43,34,40,43,21,39,66,60,72,52,80,57,68,87,74,42,84,74,39,64,64,58,60,61,70,78,65,69,83,120

Radius of gyration: 19.32 Å; Cα contacts (8 Å, |Δi|>4): 550; chains: 2; bounding box: 70×55×53 Å